Protein AF-0000000072067372 (afdb_homodimer)

Foldseek 3Di:
DCCDDWFAWDKDWDDDVPPFIKMFIAGTHGDDCPDPPPPPDWGQKMKTADDDPPDDDDWQWGIFMDGTDDDPPDTQWTKGDDVVQQFIFIAGPVRDTQKTKAWDQPCDPPDSPPDTGIDIDGHPPDDPVVSVVVNVVVVVVVD/DCCDDWFAWDKDWDDDVPPFIKMFIAGTHGDDCVDDPPPPDWGQKMKTADDDPDDDDDWQWGIFMDGTDDDPPDTQWTKGDDVVQQFIFIAGPVRDTQKTKAWDQPPDPPCSPPDTGIDIGGHPPDDPVVSVVVNVVSVVVVD

pLDDT: mean 77.04, std 19.56, range [26.02, 97.75]

Organism: Hevea brasiliensis (NCBI:txid3981)

Structure (mmCIF, N/CA/C/O backbone):
data_AF-0000000072067372-model_v1
#
loop_
_entity.id
_entity.type
_entity.pdbx_description
1 polymer 'Tubby C-terminal domain-containing protein'
#
loop_
_atom_site.group_PDB
_atom_site.id
_atom_site.type_symbol
_atom_site.label_atom_id
_atom_site.label_alt_id
_atom_site.label_comp_id
_atom_site.label_asym_id
_atom_site.label_entity_id
_atom_site.label_seq_id
_atom_site.pdbx_PDB_ins_code
_atom_site.Cartn_x
_atom_site.Cartn_y
_atom_site.Cartn_z
_atom_site.occupancy
_atom_site.B_iso_or_equiv
_atom_site.auth_seq_id
_atom_site.auth_comp_id
_atom_site.auth_asym_id
_atom_site.auth_atom_id
_atom_site.pdbx_PDB_model_num
ATOM 1 N N . MET A 1 1 ? -26.859 10.125 -11.195 1 26.02 1 MET A N 1
ATOM 2 C CA . MET A 1 1 ? -25.578 10.117 -11.891 1 26.02 1 MET A CA 1
ATOM 3 C C . MET A 1 1 ? -24.656 9.039 -11.312 1 26.02 1 MET A C 1
ATOM 5 O O . MET A 1 1 ? -24.234 9.125 -10.164 1 26.02 1 MET A O 1
ATOM 9 N N . ASP A 1 2 ? -24.891 7.855 -11.375 1 37.84 2 ASP A N 1
ATOM 10 C CA . ASP A 1 2 ? -24.422 6.586 -10.828 1 37.84 2 ASP A CA 1
ATOM 11 C C . ASP A 1 2 ? -22.922 6.422 -11.047 1 37.84 2 ASP A C 1
ATOM 13 O O . ASP A 1 2 ? -22.484 5.906 -12.078 1 37.84 2 ASP A O 1
ATOM 17 N N . GLY A 1 3 ? -22.094 7.508 -11.156 1 45.72 3 GLY A N 1
ATOM 18 C CA . GLY A 1 3 ? -20.703 7.539 -11.586 1 45.72 3 GLY A CA 1
ATOM 19 C C . GLY A 1 3 ? -19.891 6.375 -11.047 1 45.72 3 GLY A C 1
ATOM 20 O O . GLY A 1 3 ? -19.641 6.285 -9.844 1 45.72 3 GLY A O 1
ATOM 21 N N . SER A 1 4 ? -19.984 5.246 -11.656 1 65.62 4 SER A N 1
ATOM 22 C CA . SER A 1 4 ? -19.641 3.92 -11.156 1 65.62 4 SER A CA 1
ATOM 23 C C . SER A 1 4 ? -18.141 3.812 -10.867 1 65.62 4 SER A C 1
ATOM 25 O O . SER A 1 4 ? -17.312 4.188 -11.695 1 65.62 4 SER A O 1
ATOM 27 N N . GLY A 1 5 ? -17.734 3.889 -9.758 1 76.31 5 GLY A N 1
ATOM 28 C CA . GLY A 1 5 ? -16.375 3.654 -9.328 1 76.31 5 GLY A CA 1
ATOM 29 C C . GLY A 1 5 ? -15.703 2.496 -10.055 1 76.31 5 GLY A C 1
ATOM 30 O O . GLY A 1 5 ? -16.391 1.654 -10.641 1 76.31 5 GLY A O 1
ATOM 31 N N . LYS A 1 6 ? -14.445 2.719 -10.398 1 80.75 6 LYS A N 1
ATOM 32 C CA . LYS A 1 6 ? -13.664 1.663 -11.031 1 80.75 6 LYS A CA 1
ATOM 33 C C . LYS A 1 6 ? -12.82 0.911 -10.016 1 80.75 6 LYS A C 1
ATOM 35 O O . LYS A 1 6 ? -12.133 1.525 -9.195 1 80.75 6 LYS A O 1
ATOM 40 N N . SER A 1 7 ? -13.023 -0.425 -10.023 1 78.12 7 SER A N 1
ATOM 41 C CA . SER A 1 7 ? -12.094 -1.231 -9.234 1 78.12 7 SER A CA 1
ATOM 42 C C . SER A 1 7 ? -10.695 -1.212 -9.836 1 78.12 7 SER A C 1
ATOM 44 O O . SER A 1 7 ? -10.516 -1.557 -11.008 1 78.12 7 SER A O 1
ATOM 46 N N . ILE A 1 8 ? -9.789 -0.78 -9.102 1 78.31 8 ILE A N 1
ATOM 47 C CA . ILE A 1 8 ? -8.469 -0.643 -9.711 1 78.31 8 ILE A CA 1
ATOM 48 C C . ILE A 1 8 ? -7.531 -1.719 -9.164 1 78.31 8 ILE A C 1
ATOM 50 O O . ILE A 1 8 ? -6.484 -1.995 -9.75 1 78.31 8 ILE A O 1
ATOM 54 N N . LEU A 1 9 ? -7.973 -2.326 -8.094 1 80.5 9 LEU A N 1
ATOM 55 C CA . LEU A 1 9 ? -7.129 -3.34 -7.477 1 80.5 9 LEU A CA 1
ATOM 56 C C . LEU A 1 9 ? -7.969 -4.352 -6.703 1 80.5 9 LEU A C 1
ATOM 58 O O . LEU A 1 9 ? -8.852 -3.969 -5.934 1 80.5 9 LEU A O 1
ATOM 62 N N . THR A 1 10 ? -7.816 -5.496 -7.066 1 76.75 10 THR A N 1
ATOM 63 C CA . THR A 1 10 ? -8.359 -6.59 -6.27 1 76.75 10 THR A CA 1
ATOM 64 C C . THR A 1 10 ? -7.25 -7.52 -5.793 1 76.75 10 THR A C 1
ATOM 66 O O . THR A 1 10 ? -6.449 -8 -6.598 1 76.75 10 THR A O 1
ATOM 69 N N . MET A 1 11 ? -7.215 -7.645 -4.586 1 77.81 11 MET A N 1
ATOM 70 C CA . MET A 1 11 ? -6.141 -8.453 -4.023 1 77.81 11 MET A CA 1
ATOM 71 C C . MET A 1 11 ? -6.703 -9.602 -3.186 1 77.81 11 MET A C 1
ATOM 73 O O . MET A 1 11 ? -7.652 -9.406 -2.422 1 77.81 11 MET A O 1
ATOM 77 N N . HIS A 1 12 ? -6.129 -10.758 -3.381 1 78.88 12 HIS A N 1
ATOM 78 C CA . HIS A 1 12 ? -6.441 -11.945 -2.6 1 78.88 12 HIS A CA 1
ATOM 79 C C . HIS A 1 12 ? -5.211 -12.461 -1.858 1 78.88 12 HIS A C 1
ATOM 81 O O . HIS A 1 12 ? -4.16 -12.68 -2.467 1 78.88 12 HIS A O 1
ATOM 87 N N . ARG A 1 13 ? -5.434 -12.523 -0.623 1 80.31 13 ARG A N 1
ATOM 88 C CA . ARG A 1 13 ? -4.387 -13.172 0.159 1 80.31 13 ARG A CA 1
ATOM 89 C C . ARG A 1 13 ? -4.77 -14.609 0.505 1 80.31 13 ARG A C 1
ATOM 91 O O . ARG A 1 13 ? -5.867 -14.859 1.001 1 80.31 13 ARG A O 1
ATOM 98 N N . HIS A 1 14 ? -3.859 -15.43 0.138 1 76.12 14 HIS A N 1
ATOM 99 C CA . HIS A 1 14 ? -3.992 -16.844 0.479 1 76.12 14 HIS A CA 1
ATOM 100 C C . HIS A 1 14 ? -2.938 -17.266 1.498 1 76.12 14 HIS A C 1
ATOM 102 O O . HIS A 1 14 ? -1.741 -17.062 1.278 1 76.12 14 HIS A O 1
ATOM 108 N N . LYS A 1 15 ? -3.467 -17.516 2.652 1 69.38 15 LYS A N 1
ATOM 109 C CA . LYS A 1 15 ? -2.58 -18.094 3.654 1 69.38 15 LYS A CA 1
ATOM 110 C C . LYS A 1 15 ? -2.824 -19.594 3.795 1 69.38 15 LYS A C 1
ATOM 112 O O . LYS A 1 15 ? -3.924 -20.016 4.152 1 69.38 15 LYS A O 1
ATOM 117 N N . LYS A 1 16 ? -2.01 -20.344 3.145 1 58.72 16 LYS A N 1
ATOM 118 C CA . LYS A 1 16 ? -2.162 -21.781 3.328 1 58.72 16 LYS A CA 1
ATOM 119 C C . LYS A 1 16 ? -1.215 -22.312 4.402 1 58.72 16 LYS A C 1
ATOM 121 O O . LYS A 1 16 ? -0.048 -21.906 4.457 1 58.72 16 LYS A O 1
ATOM 126 N N . LEU A 1 17 ? -1.817 -22.859 5.375 1 58.16 17 LEU A N 1
ATOM 127 C CA . LEU A 1 17 ? -1.007 -23.516 6.398 1 58.16 17 LEU A CA 1
ATOM 128 C C . LEU A 1 17 ? 0.14 -24.297 5.766 1 58.16 17 LEU A C 1
ATOM 130 O O . LEU A 1 17 ? -0.08 -25.109 4.875 1 58.16 17 LEU A O 1
ATOM 134 N N . GLY A 1 18 ? 1.322 -23.953 6.031 1 57.88 18 GLY A N 1
ATOM 135 C CA . GLY A 1 18 ? 2.508 -24.719 5.672 1 57.88 18 GLY A CA 1
ATOM 136 C C . GLY A 1 18 ? 3.021 -24.391 4.281 1 57.88 18 GLY A C 1
ATOM 137 O O . GLY A 1 18 ? 4.137 -24.781 3.924 1 57.88 18 GLY A O 1
ATOM 138 N N . LEU A 1 19 ? 2.129 -24.031 3.307 1 62.75 19 LEU A N 1
ATOM 139 C CA . LEU A 1 19 ? 2.553 -23.875 1.92 1 62.75 19 LEU A CA 1
ATOM 140 C C . LEU A 1 19 ? 2.986 -22.438 1.644 1 62.75 19 LEU A C 1
ATOM 142 O O . LEU A 1 19 ?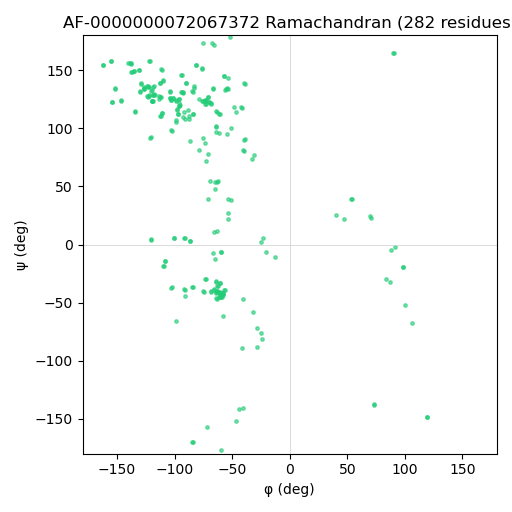 3.373 -22.109 0.521 1 62.75 19 LEU A O 1
ATOM 146 N N . GLY A 1 20 ? 3.033 -21.609 2.66 1 73.75 20 GLY A N 1
ATOM 147 C CA . GLY A 1 20 ? 3.512 -20.25 2.455 1 73.75 20 GLY A CA 1
ATOM 148 C C . GLY A 1 20 ? 2.408 -19.281 2.078 1 73.75 20 GLY A C 1
ATOM 149 O O . GLY A 1 20 ? 1.301 -19.688 1.731 1 73.75 20 GLY A O 1
ATOM 150 N N . GLU A 1 21 ? 2.635 -18.141 2.164 1 84.75 21 GLU A N 1
ATOM 151 C CA . GLU A 1 21 ? 1.673 -17.062 1.894 1 84.75 21 GLU A CA 1
ATOM 152 C C . GLU A 1 21 ? 1.78 -16.578 0.452 1 84.75 21 GLU A C 1
ATOM 154 O O . GLU A 1 21 ? 2.879 -16.484 -0.098 1 84.75 21 GLU A O 1
ATOM 159 N N . SER A 1 22 ? 0.622 -16.484 -0.215 1 88.69 22 SER A N 1
ATOM 160 C CA . SER A 1 22 ? 0.593 -15.922 -1.562 1 88.69 22 SER A CA 1
ATOM 161 C C . SER A 1 22 ? -0.497 -14.867 -1.695 1 88.69 22 SER A C 1
ATOM 163 O O . SER A 1 22 ? -1.486 -14.883 -0.959 1 88.69 22 SER A O 1
ATOM 165 N N . TRP A 1 23 ? -0.264 -13.938 -2.525 1 90.44 23 TRP A N 1
ATOM 166 C CA . TRP A 1 23 ? -1.188 -12.867 -2.865 1 90.44 23 TRP A CA 1
ATOM 167 C C . TRP A 1 23 ? -1.531 -12.891 -4.352 1 90.44 23 TRP A C 1
ATOM 169 O O . TRP A 1 23 ? -0.65 -13.07 -5.195 1 90.44 23 TRP A O 1
ATOM 179 N N . LEU A 1 24 ? -2.783 -12.789 -4.676 1 87.88 24 LEU A N 1
ATOM 180 C CA . LEU A 1 24 ? -3.248 -12.75 -6.055 1 87.88 24 LEU A CA 1
ATOM 181 C C . LEU A 1 24 ? -3.842 -11.383 -6.391 1 87.88 24 LEU A C 1
ATOM 183 O O . LEU A 1 24 ? -4.629 -10.836 -5.613 1 87.88 24 LEU A O 1
ATOM 187 N N . ILE A 1 25 ? -3.354 -10.805 -7.445 1 88.94 25 ILE A N 1
ATOM 188 C CA . ILE A 1 25 ? -3.854 -9.523 -7.934 1 88.94 25 ILE A CA 1
ATOM 189 C C . ILE A 1 25 ? -4.738 -9.742 -9.156 1 88.94 25 ILE A C 1
ATOM 191 O O . ILE A 1 25 ? -4.324 -10.391 -10.125 1 88.94 25 ILE A O 1
ATOM 195 N N . TYR A 1 26 ? -5.938 -9.219 -9.109 1 83.5 26 TYR A N 1
ATOM 196 C CA . TYR A 1 26 ? -6.867 -9.312 -10.227 1 83.5 26 TYR A CA 1
ATOM 197 C C . TYR A 1 26 ? -7.09 -7.945 -10.859 1 83.5 26 TYR A C 1
ATOM 199 O O . TYR A 1 26 ? -6.855 -6.914 -10.234 1 83.5 26 TYR A O 1
ATOM 207 N N . GLU A 1 27 ? -7.391 -7.98 -12.203 1 72.5 27 GLU A N 1
ATOM 208 C CA . GLU A 1 27 ? -7.742 -6.742 -12.891 1 72.5 27 GLU A CA 1
ATOM 209 C C . GLU A 1 27 ? -9.031 -6.141 -12.328 1 72.5 27 GLU A C 1
ATOM 211 O O . GLU A 1 27 ? -9.984 -6.867 -12.047 1 72.5 27 GLU A O 1
ATOM 216 N N . GLY A 1 28 ? -8.977 -4.91 -11.648 1 62.03 28 GLY A N 1
ATOM 217 C CA . GLY A 1 28 ? -10.195 -4.266 -11.18 1 62.03 28 GLY A CA 1
ATOM 218 C C . GLY A 1 28 ? -11.297 -4.242 -12.234 1 62.03 28 GLY A C 1
ATOM 219 O O . GLY A 1 28 ? -11.016 -4.195 -13.43 1 62.03 28 GLY A O 1
ATOM 220 N N . GLU A 1 29 ? -12.367 -4.867 -12.102 1 53.19 29 GLU A N 1
ATOM 221 C CA . GLU A 1 29 ? -13.484 -4.824 -13.039 1 53.19 29 GLU A CA 1
ATOM 222 C C . GLU A 1 29 ? -14.047 -3.414 -13.164 1 53.19 29 GLU A C 1
ATOM 224 O O . GLU A 1 29 ? -14.156 -2.691 -12.172 1 53.19 29 GLU A O 1
ATOM 229 N N . MET A 1 30 ? -13.68 -2.469 -14.203 1 46.22 30 MET A N 1
ATOM 230 C CA . MET A 1 30 ? -14.258 -1.145 -14.414 1 46.22 30 MET A CA 1
ATOM 231 C C . MET A 1 30 ? -15.664 -1.068 -13.836 1 46.22 30 MET A C 1
ATOM 233 O O . MET A 1 30 ? -16.109 0.002 -13.414 1 46.22 30 MET A O 1
ATOM 237 N N . GLY A 1 31 ? -16.812 -1.625 -14.672 1 38.41 31 GLY A N 1
ATOM 238 C CA . GLY A 1 31 ? -18.219 -1.281 -14.711 1 38.41 31 GLY A CA 1
ATOM 239 C C . GLY A 1 31 ? -18.953 -1.646 -13.438 1 38.41 31 GLY A C 1
ATOM 240 O O . GLY A 1 31 ? -18.391 -2.266 -12.539 1 38.41 31 GLY A O 1
ATOM 241 N N . GLU A 1 32 ? -20.359 -1.195 -13.344 1 38 32 GLU A N 1
ATOM 242 C CA . GLU A 1 32 ? -21.531 -1.282 -12.477 1 38 32 GLU A CA 1
ATOM 243 C C . GLU A 1 32 ? -21.484 -2.543 -11.617 1 38 32 GLU A C 1
ATOM 245 O O . GLU A 1 32 ? -21.859 -2.518 -10.445 1 38 32 GLU A O 1
ATOM 250 N N . CYS A 1 33 ? -21.812 -3.783 -12.273 1 33.47 33 CYS A N 1
ATOM 251 C CA . CYS A 1 33 ? -22.438 -4.977 -11.711 1 33.47 33 CYS A CA 1
ATOM 252 C C . CYS A 1 33 ? -21.484 -5.703 -10.773 1 33.47 33 CYS A C 1
ATOM 254 O O . CYS A 1 33 ? -20.578 -6.402 -11.227 1 33.47 33 CYS A O 1
ATOM 256 N N . CYS A 1 34 ? -20.734 -5.152 -10.016 1 35.62 34 CYS A N 1
ATOM 257 C CA . CYS A 1 34 ? -20.031 -5.695 -8.867 1 35.62 34 CYS A CA 1
ATOM 258 C C . CYS A 1 34 ? -20.703 -6.969 -8.367 1 35.62 34 CYS A C 1
ATOM 260 O O . CYS A 1 34 ? -21.156 -7.023 -7.219 1 35.62 34 CYS A O 1
ATOM 262 N N . SER A 1 35 ? -21.703 -7.152 -8.945 1 35.53 35 SER A N 1
ATOM 263 C CA . SER A 1 35 ? -22.297 -8.375 -8.414 1 35.53 35 SER A CA 1
ATOM 264 C C . SER A 1 35 ? -21.234 -9.438 -8.156 1 35.53 35 SER A C 1
ATOM 266 O O . SER A 1 35 ? -21.047 -9.883 -7.016 1 35.53 35 SER A O 1
ATOM 268 N N . ARG A 1 36 ? -21.578 -10.695 -8.469 1 36 36 ARG A N 1
ATOM 269 C CA . ARG A 1 36 ? -20.922 -11.961 -8.156 1 36 36 ARG A CA 1
ATOM 270 C C . ARG A 1 36 ? -19.531 -12.031 -8.812 1 36 36 ARG A C 1
ATOM 272 O O . ARG A 1 36 ? -19.422 -12.258 -10.016 1 36 36 ARG A O 1
ATOM 279 N N . THR A 1 37 ? -18.672 -11.164 -8.656 1 39.25 37 THR A N 1
ATOM 280 C CA . THR A 1 37 ? -17.391 -11.492 -9.258 1 39.25 37 THR A CA 1
ATOM 281 C C . THR A 1 37 ? -17.141 -12.992 -9.211 1 39.25 37 THR A C 1
ATOM 283 O O . THR A 1 37 ? -16.969 -13.57 -8.133 1 39.25 37 THR A O 1
ATOM 286 N N . LYS A 1 38 ? -17.766 -13.664 -9.961 1 40 38 LYS A N 1
ATOM 287 C CA . LYS A 1 38 ? -17.266 -15.016 -10.203 1 40 38 LYS A CA 1
ATOM 288 C C . LYS A 1 38 ? -15.75 -15.023 -10.305 1 40 38 LYS A C 1
ATOM 290 O O . LYS A 1 38 ? -15.172 -14.32 -11.141 1 40 38 LYS A O 1
ATOM 295 N N . LEU A 1 39 ? -15.016 -15.188 -9.273 1 47.28 39 LEU A N 1
ATOM 296 C CA . LEU A 1 39 ? -13.617 -15.602 -9.219 1 47.28 39 LEU A CA 1
ATOM 297 C C . LEU A 1 39 ? -13.227 -16.359 -10.477 1 47.28 39 LEU A C 1
ATOM 299 O O . LEU A 1 39 ? -12.422 -17.297 -10.422 1 47.28 39 LEU A O 1
ATOM 303 N N . SER A 1 40 ? -14.078 -16.438 -11.406 1 50.19 40 SER A N 1
ATOM 304 C CA . SER A 1 40 ? -13.703 -17.266 -12.562 1 50.19 40 SER A CA 1
ATOM 305 C C . SER A 1 40 ? -12.508 -16.672 -13.289 1 50.19 40 SER A C 1
ATOM 307 O O . SER A 1 40 ? -11.891 -17.344 -14.125 1 50.19 40 SER A O 1
ATOM 309 N N . LYS A 1 41 ? -12.133 -15.32 -12.922 1 65.31 41 LYS A N 1
ATOM 310 C CA . LYS A 1 41 ? -11.07 -14.789 -13.766 1 65.31 41 LYS A CA 1
ATOM 311 C C . LYS A 1 41 ? -9.695 -15.047 -13.156 1 65.31 41 LYS A C 1
ATOM 313 O O . LYS A 1 41 ? -9.555 -15.094 -11.93 1 65.31 41 LYS A O 1
ATOM 318 N N . LYS A 1 42 ? -8.766 -15.57 -13.977 1 77.75 42 LYS A N 1
ATOM 319 C CA . LYS A 1 42 ? -7.367 -15.812 -13.641 1 77.75 42 LYS A CA 1
ATOM 320 C C . LYS A 1 42 ? -6.688 -14.523 -13.172 1 77.75 42 LYS A C 1
ATOM 322 O O . LYS A 1 42 ? -6.98 -13.445 -13.68 1 77.75 42 LYS A O 1
ATOM 327 N N . PRO A 1 43 ? -5.973 -14.664 -12.062 1 86.56 43 PRO A N 1
ATOM 328 C CA . PRO A 1 43 ? -5.215 -13.492 -11.625 1 86.56 43 PRO A CA 1
ATOM 329 C C . PRO A 1 43 ? -4.242 -12.984 -12.688 1 86.56 43 PRO A C 1
ATOM 331 O O . PRO A 1 43 ? -3.74 -13.766 -13.492 1 86.56 43 PRO A O 1
ATOM 334 N N . ILE A 1 44 ? -4.062 -11.695 -12.742 1 89.44 44 ILE A N 1
ATOM 335 C CA . ILE A 1 44 ? -3.08 -11.109 -13.641 1 89.44 44 ILE A CA 1
ATOM 336 C C . ILE A 1 44 ? -1.675 -11.328 -13.086 1 89.44 44 ILE A C 1
ATOM 338 O O . ILE A 1 44 ? -0.733 -11.578 -13.844 1 89.44 44 ILE A O 1
ATOM 342 N N . TRP A 1 45 ? -1.554 -11.18 -11.75 1 91.25 45 TRP A N 1
ATOM 343 C CA . TRP A 1 45 ? -0.277 -11.414 -11.086 1 91.25 45 TRP A CA 1
ATOM 344 C C . TRP A 1 45 ? -0.469 -12.234 -9.812 1 91.25 45 TRP A C 1
ATOM 346 O O . TRP A 1 45 ? -1.505 -12.133 -9.156 1 91.25 45 TRP A O 1
ATOM 356 N N . SER A 1 46 ? 0.532 -12.992 -9.516 1 92.62 46 SER A N 1
ATOM 357 C CA . SER A 1 46 ? 0.621 -13.703 -8.234 1 92.62 46 SER A CA 1
ATOM 358 C C . SER A 1 46 ? 1.966 -13.453 -7.562 1 92.62 46 SER A C 1
ATOM 360 O O . SER A 1 46 ? 3.004 -13.43 -8.227 1 92.62 46 SER A O 1
ATOM 362 N N . VAL A 1 47 ? 1.891 -13.258 -6.285 1 93.56 47 VAL A N 1
ATOM 363 C CA . VAL A 1 47 ? 3.096 -13.008 -5.5 1 93.56 47 VAL A CA 1
ATOM 364 C C . VAL A 1 47 ? 3.229 -14.062 -4.402 1 93.56 47 VAL A C 1
ATOM 366 O O . VAL A 1 47 ? 2.287 -14.297 -3.645 1 93.56 47 VAL A O 1
ATOM 369 N N . LYS A 1 48 ? 4.359 -14.656 -4.344 1 92 48 LYS A N 1
ATOM 370 C CA . LYS A 1 48 ? 4.617 -15.68 -3.336 1 92 48 LYS A CA 1
ATOM 371 C C . LYS A 1 48 ? 5.766 -15.273 -2.418 1 92 48 LYS A C 1
ATOM 373 O O . LYS A 1 48 ? 6.848 -14.922 -2.891 1 92 48 LYS A O 1
ATOM 378 N N . LYS A 1 49 ? 5.473 -15.367 -1.127 1 91.38 49 LYS A N 1
ATOM 379 C CA . LYS A 1 49 ? 6.512 -15.086 -0.139 1 91.38 49 LYS A CA 1
ATOM 380 C C . LYS A 1 49 ? 7.617 -16.141 -0.192 1 91.38 49 LYS A C 1
ATOM 382 O O . LYS A 1 49 ? 7.34 -17.328 -0.281 1 91.38 49 LYS A O 1
ATOM 387 N N . HIS A 1 50 ? 8.766 -15.547 -0.167 1 89.31 50 HIS A N 1
ATOM 388 C CA . HIS A 1 50 ? 9.891 -16.469 -0.076 1 89.31 50 HIS A CA 1
ATOM 389 C C . HIS A 1 50 ? 10.156 -16.875 1.37 1 89.31 50 HIS A C 1
ATOM 391 O O . HIS A 1 50 ? 10.391 -16.016 2.225 1 89.31 50 HIS A O 1
ATOM 397 N N . ILE A 1 51 ? 9.953 -18.125 1.787 1 77.88 51 ILE A N 1
ATOM 398 C CA . ILE A 1 51 ? 10.18 -18.625 3.139 1 77.88 51 ILE A CA 1
ATOM 399 C C . ILE A 1 51 ? 11.633 -19.078 3.279 1 77.88 51 ILE A C 1
ATOM 401 O O . ILE A 1 51 ? 12.117 -19.891 2.48 1 77.88 51 ILE A O 1
ATOM 405 N N . GLN A 1 52 ? 12.461 -18.328 4.027 1 63.38 52 GLN A N 1
ATOM 406 C CA . GLN A 1 52 ? 13.859 -18.688 4.258 1 63.38 52 GLN A CA 1
ATOM 407 C C . GLN A 1 52 ? 13.969 -19.891 5.18 1 63.38 52 GLN A C 1
ATOM 409 O O . GLN A 1 52 ? 13.531 -19.844 6.332 1 63.38 52 GLN A O 1
ATOM 414 N N . ILE A 1 53 ? 13.828 -21.172 5.051 1 56 53 ILE A N 1
ATOM 415 C CA . ILE A 1 53 ? 14.164 -22.266 5.949 1 56 53 ILE A CA 1
ATOM 416 C C . ILE A 1 53 ? 15.609 -22.141 6.406 1 56 53 ILE A C 1
ATOM 418 O O . ILE A 1 53 ? 16.406 -21.438 5.773 1 56 53 ILE A O 1
ATOM 422 N N . LEU A 1 54 ? 16.297 -23.156 7.418 1 49.69 54 LEU A N 1
ATOM 423 C CA . LEU A 1 54 ? 17.594 -23.297 8.086 1 49.69 54 LEU A CA 1
ATOM 424 C C . LEU A 1 54 ? 18.734 -22.938 7.141 1 49.69 54 LEU A C 1
ATOM 426 O O . LEU A 1 54 ? 19.906 -23.062 7.5 1 49.69 54 LEU A O 1
ATOM 430 N N . LYS A 1 55 ? 18.656 -23.469 5.941 1 47.69 55 LYS A N 1
ATOM 431 C CA . LYS A 1 55 ? 19.953 -23.641 5.293 1 47.69 55 LYS A CA 1
ATOM 432 C C . LYS A 1 55 ? 20.75 -22.328 5.262 1 47.69 55 LYS A C 1
ATOM 434 O O . LYS A 1 55 ? 20.156 -21.25 5.133 1 47.69 55 LYS A O 1
ATOM 439 N N . ALA A 1 56 ? 22 -22.328 5.406 1 45.47 56 ALA A N 1
ATOM 440 C CA . ALA A 1 56 ? 23.188 -21.5 5.484 1 45.47 56 ALA A CA 1
ATOM 441 C C . ALA A 1 56 ? 23.047 -20.25 4.613 1 45.47 56 ALA A C 1
ATOM 443 O O . ALA A 1 56 ? 23.656 -19.219 4.887 1 45.47 56 ALA A O 1
ATOM 444 N N . ASN A 1 57 ? 22.828 -20.516 3.361 1 43.59 57 ASN A N 1
ATOM 445 C CA . ASN A 1 57 ? 23.359 -19.594 2.369 1 43.59 57 ASN A CA 1
ATOM 446 C C . ASN A 1 57 ? 22.594 -18.281 2.355 1 43.59 57 ASN A C 1
ATOM 448 O O . ASN A 1 57 ? 21.469 -18.203 2.875 1 43.59 57 ASN A O 1
ATOM 452 N N . GLN A 1 58 ? 22.562 -17.422 1.217 1 47.19 58 GLN A N 1
ATOM 453 C CA . GLN A 1 58 ? 22.828 -16.109 0.633 1 47.19 58 GLN A CA 1
ATOM 454 C C . GLN A 1 58 ? 21.562 -15.258 0.575 1 47.19 58 GLN A C 1
ATOM 456 O O . GLN A 1 58 ? 21.641 -14.023 0.569 1 47.19 58 GLN A O 1
ATOM 461 N N . ASN A 1 59 ? 20.219 -15.57 -0.347 1 60.72 59 ASN A N 1
ATOM 462 C CA . ASN A 1 59 ? 19.656 -14.516 -1.183 1 60.72 59 ASN A CA 1
ATOM 463 C C . ASN A 1 59 ? 18.578 -13.727 -0.441 1 60.72 59 ASN A C 1
ATOM 465 O O . ASN A 1 59 ? 17.859 -14.281 0.384 1 60.72 59 ASN A O 1
ATOM 469 N N . ASN A 1 60 ? 18.812 -12.5 -0.179 1 85.94 60 ASN A N 1
ATOM 470 C CA . ASN A 1 60 ? 17.922 -11.461 0.33 1 85.94 60 ASN A CA 1
ATOM 471 C C . ASN A 1 60 ? 16.641 -11.375 -0.481 1 85.94 60 ASN A C 1
ATOM 473 O O . ASN A 1 60 ? 16.172 -10.273 -0.796 1 85.94 60 ASN A O 1
ATOM 477 N N . ILE A 1 61 ? 16.188 -12.688 -0.878 1 93 61 ILE A N 1
ATOM 478 C CA . ILE A 1 61 ? 14.953 -12.719 -1.652 1 93 61 ILE A CA 1
ATOM 479 C C . ILE A 1 61 ? 13.75 -12.68 -0.709 1 93 61 ILE A C 1
ATOM 481 O O . ILE A 1 61 ? 13.664 -13.484 0.226 1 93 61 ILE A O 1
ATOM 485 N N . LEU A 1 62 ? 12.859 -11.828 -1.002 1 94.44 62 LEU A N 1
ATOM 486 C CA . LEU A 1 62 ? 11.68 -11.664 -0.17 1 94.44 62 LEU A CA 1
ATOM 487 C C . LEU A 1 62 ? 10.469 -12.344 -0.804 1 94.44 62 LEU A C 1
ATOM 489 O O . LEU A 1 62 ? 9.641 -12.93 -0.101 1 94.44 62 LEU A O 1
ATOM 493 N N . ALA A 1 63 ? 10.383 -12.281 -2.104 1 94.56 63 ALA A N 1
ATOM 494 C CA . ALA A 1 63 ? 9.188 -12.773 -2.777 1 94.56 63 ALA A CA 1
ATOM 495 C C . ALA A 1 63 ? 9.453 -13.016 -4.262 1 94.56 63 ALA A C 1
ATOM 497 O O . ALA A 1 63 ? 10.375 -12.43 -4.84 1 94.56 63 ALA A O 1
ATOM 498 N N . TYR A 1 64 ? 8.703 -13.875 -4.801 1 94.94 64 TYR A N 1
ATOM 499 C CA . TYR A 1 64 ? 8.648 -14.117 -6.238 1 94.94 64 TYR A CA 1
ATOM 500 C C . TYR A 1 64 ? 7.324 -13.641 -6.82 1 94.94 64 TYR A C 1
ATOM 502 O O . TYR A 1 64 ? 6.27 -13.812 -6.207 1 94.94 64 TYR A O 1
ATOM 510 N N . VAL A 1 65 ? 7.383 -13.062 -8.016 1 95.94 65 VAL A N 1
ATOM 511 C CA . VAL A 1 65 ? 6.199 -12.539 -8.68 1 95.94 65 VAL A CA 1
ATOM 512 C C . VAL A 1 65 ? 5.973 -13.289 -9.992 1 95.94 65 VAL A C 1
ATOM 514 O O . VAL A 1 65 ? 6.875 -13.383 -10.828 1 95.94 65 VAL A O 1
ATOM 517 N N . PHE A 1 66 ? 4.793 -13.766 -10.188 1 94.5 66 PHE A N 1
ATOM 518 C CA . PHE A 1 66 ? 4.43 -14.57 -11.352 1 94.5 66 PHE A CA 1
ATOM 519 C C . PHE A 1 66 ? 3.344 -13.875 -12.164 1 94.5 66 PHE A C 1
ATOM 521 O O . PHE A 1 66 ? 2.445 -13.242 -11.609 1 94.5 66 PHE A O 1
ATOM 528 N N . ARG A 1 67 ? 3.523 -13.883 -13.453 1 91.81 67 ARG A N 1
ATOM 529 C CA . ARG A 1 67 ? 2.404 -13.484 -14.297 1 91.81 67 ARG A CA 1
ATOM 530 C C . ARG A 1 67 ? 1.302 -14.539 -14.281 1 91.81 67 ARG A C 1
ATOM 532 O O . ARG A 1 67 ? 1.557 -15.719 -14.547 1 91.81 67 ARG A O 1
ATOM 539 N N . GLY A 1 68 ? 0.111 -14.125 -13.984 1 88.94 68 GLY A N 1
ATOM 540 C CA . GLY A 1 68 ? -0.968 -15.094 -13.859 1 88.94 68 GLY A CA 1
ATOM 541 C C . GLY A 1 68 ? -0.877 -15.922 -12.586 1 88.94 68 GLY A C 1
ATOM 542 O O . GLY A 1 68 ? -0.698 -15.375 -11.5 1 88.94 68 GLY A O 1
ATOM 543 N N . THR A 1 69 ? -1.114 -17.172 -12.734 1 83.12 69 THR A N 1
ATOM 544 C CA . THR A 1 69 ? -1.085 -18.062 -11.586 1 83.12 69 THR A CA 1
ATOM 545 C C . THR A 1 69 ? 0.349 -18.469 -11.25 1 83.12 69 THR A C 1
ATOM 547 O O . THR A 1 69 ? 1.243 -18.344 -12.094 1 83.12 69 THR A O 1
ATOM 550 N N . ILE A 1 70 ? 0.513 -18.797 -10.016 1 82 70 ILE A N 1
ATOM 551 C CA . ILE A 1 70 ? 1.833 -19.219 -9.555 1 82 70 ILE A CA 1
ATOM 552 C C . ILE A 1 70 ? 2.281 -20.453 -10.312 1 82 70 ILE A C 1
ATOM 554 O O . ILE A 1 70 ? 1.562 -21.453 -10.359 1 82 70 ILE A O 1
ATOM 558 N N . ASP A 1 71 ? 3.307 -20.203 -11.109 1 73.19 71 ASP A N 1
ATOM 559 C CA . ASP A 1 71 ? 3.961 -21.297 -11.828 1 73.19 71 ASP A CA 1
ATOM 560 C C . ASP A 1 71 ? 5.371 -21.547 -11.281 1 73.19 71 ASP A C 1
ATOM 562 O O . ASP A 1 71 ? 6.223 -20.656 -11.336 1 73.19 71 ASP A O 1
ATOM 566 N N . ARG A 1 72 ? 5.605 -22.672 -10.664 1 67.12 72 ARG A N 1
ATOM 567 C CA . ARG A 1 72 ? 6.891 -22.969 -10.039 1 67.12 72 ARG A CA 1
ATOM 568 C C . ARG A 1 72 ? 8.023 -22.938 -11.062 1 67.12 72 ARG A C 1
ATOM 570 O O . ARG A 1 72 ? 9.195 -22.859 -10.695 1 67.12 72 ARG A O 1
ATOM 577 N N . LYS A 1 73 ? 7.703 -22.797 -12.336 1 73 73 LYS A N 1
ATOM 578 C CA . LYS A 1 73 ? 8.789 -22.953 -13.297 1 73 73 LYS A CA 1
ATOM 579 C C . LYS A 1 73 ? 9.445 -21.609 -13.602 1 73 73 LYS A C 1
ATOM 581 O O . LYS A 1 73 ? 10.672 -21.516 -13.711 1 73 73 LYS A O 1
ATOM 586 N N . ARG A 1 74 ? 8.602 -20.547 -13.688 1 86.06 74 ARG A N 1
ATOM 587 C CA . ARG A 1 74 ? 9.258 -19.297 -14.078 1 86.06 74 ARG A CA 1
ATOM 588 C C . ARG A 1 74 ? 8.602 -18.094 -13.422 1 86.06 74 ARG A C 1
ATOM 590 O O . ARG A 1 74 ? 7.383 -17.922 -13.508 1 86.06 74 ARG A O 1
ATOM 597 N N . HIS A 1 75 ? 9.391 -17.344 -12.727 1 92.56 75 HIS A N 1
ATOM 598 C CA . HIS A 1 75 ? 8.914 -16.062 -12.18 1 92.56 75 HIS A CA 1
ATOM 599 C C . HIS A 1 75 ? 9.234 -14.906 -13.117 1 92.56 75 HIS A C 1
ATOM 601 O O . HIS A 1 75 ? 10.203 -14.969 -13.875 1 92.56 75 HIS A O 1
ATOM 607 N N . SER A 1 76 ? 8.344 -13.93 -13.141 1 95.31 76 SER A N 1
ATOM 608 C CA . SER A 1 76 ? 8.531 -12.734 -13.961 1 95.31 76 SER A CA 1
ATOM 609 C C . SER A 1 76 ? 9.391 -11.703 -13.25 1 95.31 76 SER A C 1
ATOM 611 O O . SER A 1 76 ? 10.141 -10.961 -13.891 1 95.31 76 SER A O 1
ATOM 613 N N . TYR A 1 77 ? 9.25 -11.562 -11.906 1 96.75 77 TYR A N 1
ATOM 614 C CA . TYR A 1 77 ? 10.062 -10.664 -11.086 1 96.75 77 TYR A CA 1
ATOM 615 C C . TYR A 1 77 ? 10.469 -11.336 -9.781 1 96.75 77 TYR A C 1
ATOM 617 O O . TYR A 1 77 ? 9.828 -12.297 -9.344 1 96.75 77 TYR A O 1
ATOM 625 N N . VAL A 1 78 ? 11.508 -10.867 -9.25 1 96.12 78 VAL A N 1
ATOM 626 C CA . VAL A 1 78 ? 11.945 -11.25 -7.91 1 96.12 78 VAL A CA 1
ATOM 627 C C . VAL A 1 78 ? 12.164 -10 -7.062 1 96.12 78 VAL A C 1
ATOM 629 O O . VAL A 1 78 ? 12.703 -9 -7.543 1 96.12 78 VAL A O 1
ATOM 632 N N . ILE A 1 79 ? 11.68 -10.047 -5.859 1 96.94 79 ILE A N 1
ATOM 633 C CA . ILE A 1 79 ? 11.898 -8.93 -4.941 1 96.94 79 ILE A CA 1
ATOM 634 C C . ILE A 1 79 ? 12.984 -9.297 -3.934 1 96.94 79 ILE A C 1
ATOM 636 O O . ILE A 1 79 ? 12.875 -10.312 -3.236 1 96.94 79 ILE A O 1
ATOM 640 N N . GLU A 1 80 ? 13.984 -8.484 -3.883 1 96.56 80 GLU A N 1
ATOM 641 C CA . GLU A 1 80 ? 15.125 -8.742 -3.004 1 96.56 80 GLU A CA 1
ATOM 642 C C . GLU A 1 80 ? 15.336 -7.594 -2.023 1 96.56 80 GLU A C 1
ATOM 644 O O . GLU A 1 80 ? 14.906 -6.465 -2.279 1 96.56 80 GLU A O 1
ATOM 649 N N . GLY A 1 81 ? 16.031 -7.926 -0.891 1 95.31 81 GLY A N 1
ATOM 650 C CA . GLY A 1 81 ? 16.391 -6.895 0.069 1 95.31 81 GLY A CA 1
ATOM 651 C C . GLY A 1 81 ? 15.789 -7.113 1.44 1 95.31 81 GLY A C 1
ATOM 652 O O . GLY A 1 81 ? 15.68 -8.25 1.905 1 95.31 81 GLY A O 1
ATOM 653 N N . SER A 1 82 ? 15.539 -5.977 2.068 1 92.81 82 SER A N 1
ATOM 654 C CA . SER A 1 82 ? 14.953 -5.965 3.406 1 92.81 82 SER A CA 1
ATOM 655 C C . SER A 1 82 ? 13.82 -4.945 3.506 1 92.81 82 SER A C 1
ATOM 657 O O . SER A 1 82 ? 14.055 -3.74 3.4 1 92.81 82 SER A O 1
ATOM 659 N N . TYR A 1 83 ? 12.586 -5.473 3.723 1 90.44 83 TYR A N 1
ATOM 660 C CA . TYR A 1 83 ? 11.461 -4.547 3.838 1 90.44 83 TYR A CA 1
ATOM 661 C C . TYR A 1 83 ? 11.492 -3.816 5.172 1 90.44 83 TYR A C 1
ATOM 663 O O . TYR A 1 83 ? 11.086 -2.654 5.262 1 90.44 83 TYR A O 1
ATOM 671 N N . ALA A 1 84 ? 12.023 -4.426 6.219 1 85 84 ALA A N 1
ATOM 672 C CA . ALA A 1 84 ? 12.133 -3.789 7.531 1 85 84 ALA A CA 1
ATOM 673 C C . ALA A 1 84 ? 12.992 -2.527 7.457 1 85 84 ALA A C 1
ATOM 675 O O . ALA A 1 84 ? 12.727 -1.551 8.164 1 85 84 ALA A O 1
ATOM 676 N N . HIS A 1 85 ? 13.93 -2.598 6.602 1 85.88 85 HIS A N 1
ATOM 677 C CA . HIS A 1 85 ? 14.805 -1.445 6.445 1 85.88 85 HIS A CA 1
ATOM 678 C C . HIS A 1 85 ? 14.414 -0.617 5.223 1 85.88 85 HIS A C 1
ATOM 680 O O . HIS A 1 85 ? 15.148 0.296 4.828 1 85.88 85 HIS A O 1
ATOM 686 N N . ARG A 1 86 ? 13.281 -1.025 4.586 1 87.62 86 ARG A N 1
ATOM 687 C CA . ARG A 1 86 ? 12.781 -0.339 3.4 1 87.62 86 ARG A CA 1
ATOM 688 C C . ARG A 1 86 ? 13.867 -0.234 2.332 1 87.62 86 ARG A C 1
ATOM 690 O O . ARG A 1 86 ? 14.062 0.83 1.742 1 87.62 86 ARG A O 1
ATOM 697 N N . SER A 1 87 ? 14.555 -1.216 2.234 1 92.69 87 SER A N 1
ATOM 698 C CA . SER A 1 87 ? 15.57 -1.383 1.204 1 92.69 87 SER A CA 1
ATOM 699 C C . SER A 1 87 ? 15.305 -2.617 0.351 1 92.69 87 SER A C 1
ATOM 701 O O . SER A 1 87 ? 15.727 -3.723 0.696 1 92.69 87 SER A O 1
ATOM 703 N N . CYS A 1 88 ? 14.531 -2.346 -0.789 1 96.06 88 CYS A N 1
ATOM 704 C CA . CYS A 1 88 ? 14.109 -3.453 -1.636 1 96.06 88 CYS A CA 1
ATOM 705 C C . CYS A 1 88 ? 14.273 -3.109 -3.111 1 96.06 88 CYS A C 1
ATOM 707 O O . CYS A 1 88 ? 14.109 -1.954 -3.506 1 96.06 88 CYS A O 1
ATOM 709 N N . LYS A 1 89 ? 14.539 -4.109 -3.848 1 96.75 89 LYS A N 1
ATOM 710 C CA . LYS A 1 89 ? 14.617 -4.004 -5.301 1 96.75 89 LYS A CA 1
ATOM 711 C C . LYS A 1 89 ? 13.719 -5.039 -5.973 1 96.75 89 LYS A C 1
ATOM 713 O O . LYS A 1 89 ? 13.656 -6.191 -5.535 1 96.75 89 LYS A O 1
ATOM 718 N N . VAL A 1 90 ? 12.969 -4.602 -6.945 1 97.75 90 VAL A N 1
ATOM 719 C CA . VAL A 1 90 ? 12.234 -5.5 -7.824 1 97.75 90 VAL A CA 1
ATOM 720 C C . VAL A 1 90 ? 13.031 -5.75 -9.102 1 97.75 90 VAL A C 1
ATOM 722 O O . VAL A 1 90 ? 13.328 -4.816 -9.852 1 97.75 90 VAL A O 1
ATOM 725 N N . LEU A 1 91 ? 13.359 -6.969 -9.328 1 97.69 91 LEU A N 1
ATOM 726 C CA . LEU A 1 91 ? 14.188 -7.328 -10.477 1 97.69 91 LEU A CA 1
ATOM 727 C C . LEU A 1 91 ? 13.398 -8.148 -11.492 1 97.69 91 LEU A C 1
ATOM 729 O O . LEU A 1 91 ? 12.602 -9.016 -11.109 1 97.69 91 LEU A O 1
ATOM 733 N N . ASP A 1 92 ? 13.641 -7.828 -12.766 1 97 92 ASP A N 1
ATOM 734 C CA . ASP A 1 92 ? 13 -8.633 -13.805 1 97 92 ASP A CA 1
ATOM 735 C C . ASP A 1 92 ? 13.82 -9.891 -14.102 1 97 92 ASP A C 1
ATOM 737 O O . ASP A 1 92 ? 14.758 -10.219 -13.375 1 97 92 ASP A O 1
ATOM 741 N N . GLU A 1 93 ? 13.469 -10.602 -15.156 1 93.94 93 GLU A N 1
ATOM 742 C CA . GLU A 1 93 ? 14.086 -11.883 -15.484 1 93.94 93 GLU A CA 1
ATOM 743 C C . GLU A 1 93 ? 15.57 -11.719 -15.805 1 93.94 93 GLU A C 1
ATOM 745 O O . GLU A 1 93 ? 16.375 -12.625 -15.57 1 93.94 93 GLU A O 1
ATOM 750 N N . SER A 1 94 ? 15.867 -10.609 -16.344 1 95.25 94 SER A N 1
ATOM 751 C CA . SER A 1 94 ? 17.25 -10.32 -16.688 1 95.25 94 SER A CA 1
ATOM 752 C C . SER A 1 94 ? 18 -9.711 -15.5 1 95.25 94 SER A C 1
ATOM 754 O O . SER A 1 94 ? 19.109 -9.203 -15.656 1 95.25 94 SER A O 1
ATOM 756 N N . ARG A 1 95 ? 17.406 -9.578 -14.359 1 94.06 95 ARG A N 1
ATOM 757 C CA . ARG A 1 95 ? 17.953 -9.047 -13.117 1 94.06 95 ARG A CA 1
ATOM 758 C C . ARG A 1 95 ? 18.203 -7.547 -13.219 1 94.06 95 ARG A C 1
ATOM 760 O O . ARG A 1 95 ? 19.141 -7.027 -12.617 1 94.06 95 ARG A O 1
ATOM 767 N N . ARG A 1 96 ? 17.469 -6.98 -14.109 1 96.44 96 ARG A N 1
ATOM 768 C CA . ARG A 1 96 ? 17.469 -5.52 -14.125 1 96.44 96 ARG A CA 1
ATOM 769 C C . ARG A 1 96 ? 16.484 -4.969 -13.094 1 96.44 96 ARG A C 1
ATOM 771 O O . ARG A 1 96 ? 15.367 -5.473 -12.961 1 96.44 96 ARG A O 1
ATOM 778 N N . VAL A 1 97 ? 16.844 -3.98 -12.352 1 97.19 97 VAL A N 1
ATOM 779 C CA . VAL A 1 97 ? 15.977 -3.336 -11.375 1 97.19 97 VAL A CA 1
ATOM 780 C C . VAL A 1 97 ? 14.891 -2.541 -12.094 1 97.19 97 VAL A C 1
ATOM 782 O O . VAL A 1 97 ? 15.188 -1.67 -12.914 1 97.19 97 VAL A O 1
ATOM 785 N N . VAL A 1 98 ? 13.648 -2.822 -11.828 1 97.69 98 VAL A N 1
ATOM 786 C CA . VAL A 1 98 ? 12.555 -2.127 -12.492 1 97.69 98 VAL A CA 1
ATOM 787 C C . VAL A 1 98 ? 11.836 -1.22 -11.492 1 97.69 98 VAL A C 1
ATOM 789 O O . VAL A 1 98 ? 11.102 -0.311 -11.891 1 97.69 98 VAL A O 1
ATOM 792 N N . ALA A 1 99 ? 12.016 -1.454 -10.242 1 96.44 99 ALA A N 1
ATOM 793 C CA . ALA A 1 99 ? 11.523 -0.599 -9.164 1 96.44 99 ALA A CA 1
ATOM 794 C C . ALA A 1 99 ? 12.359 -0.768 -7.902 1 96.44 99 ALA A C 1
ATOM 796 O O . ALA A 1 99 ? 13.031 -1.787 -7.723 1 96.44 99 ALA A O 1
ATOM 797 N N . GLU A 1 100 ? 12.305 0.208 -7.074 1 95.75 100 GLU A N 1
ATOM 798 C CA . GLU A 1 100 ? 13.117 0.166 -5.859 1 95.75 100 GLU A CA 1
ATOM 799 C C . GLU A 1 100 ? 12.461 0.957 -4.73 1 95.75 100 GLU A C 1
ATOM 801 O O . GLU A 1 100 ? 11.914 2.039 -4.961 1 95.75 100 GLU A O 1
ATOM 806 N N . ILE A 1 101 ? 12.422 0.398 -3.584 1 92.94 101 ILE A N 1
ATOM 807 C CA . ILE A 1 101 ? 12.086 1.102 -2.352 1 92.94 101 ILE A CA 1
ATOM 808 C C . ILE A 1 101 ? 13.367 1.478 -1.606 1 92.94 101 ILE A C 1
ATOM 810 O O . ILE A 1 101 ? 14.188 0.611 -1.293 1 92.94 101 ILE A O 1
ATOM 814 N N . LYS A 1 102 ? 13.516 2.695 -1.345 1 88.62 102 LYS A N 1
ATOM 815 C CA . LYS A 1 102 ? 14.719 3.166 -0.656 1 88.62 102 LYS A CA 1
ATOM 816 C C . LYS A 1 102 ? 14.352 4.055 0.53 1 88.62 102 LYS A C 1
ATOM 818 O O . LYS A 1 102 ? 13.523 4.957 0.407 1 88.62 102 LYS A O 1
ATOM 823 N N . ARG A 1 103 ? 14.969 3.711 1.612 1 83.25 103 ARG A N 1
ATOM 824 C CA . ARG A 1 103 ? 14.828 4.574 2.779 1 83.25 103 ARG A CA 1
ATOM 825 C C . ARG A 1 103 ? 15.617 5.871 2.596 1 83.25 103 ARG A C 1
ATOM 827 O O . ARG A 1 103 ? 16.734 5.855 2.074 1 83.25 103 ARG A O 1
ATOM 834 N N . LYS A 1 104 ? 14.938 6.965 2.732 1 69.38 104 LYS A N 1
ATOM 835 C CA . LYS A 1 104 ? 15.625 8.25 2.736 1 69.38 104 LYS A CA 1
ATOM 836 C C . LYS A 1 104 ? 15.844 8.758 4.16 1 69.38 104 LYS A C 1
ATOM 838 O O . LYS A 1 104 ? 14.938 8.664 4.996 1 69.38 104 LYS A O 1
ATOM 843 N N . GLU A 1 105 ? 17.062 8.695 4.605 1 58.06 105 GLU A N 1
ATOM 844 C CA . GLU A 1 105 ? 17.344 9.242 5.93 1 58.06 105 GLU A CA 1
ATOM 845 C C . GLU A 1 105 ? 16.875 10.688 6.039 1 58.06 105 GLU A C 1
ATOM 847 O O . GLU A 1 105 ? 17.125 11.5 5.145 1 58.06 105 GLU A O 1
ATOM 852 N N . ALA A 1 106 ? 15.641 10.953 6.562 1 53.19 106 ALA A N 1
ATOM 853 C CA . ALA A 1 106 ? 15.25 12.336 6.812 1 53.19 106 ALA A CA 1
ATOM 854 C C . ALA A 1 106 ? 15.977 12.898 8.031 1 53.19 106 ALA A C 1
ATOM 856 O O . ALA A 1 106 ? 15.945 12.305 9.109 1 53.19 106 ALA A O 1
ATOM 857 N N . ILE A 1 107 ? 17.141 13.445 7.863 1 46.84 107 ILE A N 1
ATOM 858 C CA . ILE A 1 107 ? 17.875 14.125 8.93 1 46.84 107 ILE A CA 1
ATOM 859 C C . ILE A 1 107 ? 17.062 15.328 9.414 1 46.84 107 ILE A C 1
ATOM 861 O O . ILE A 1 107 ? 16.906 16.312 8.695 1 46.84 107 ILE A O 1
ATOM 865 N N . THR A 1 108 ? 15.984 15.156 9.766 1 46.84 108 THR A N 1
ATOM 866 C CA . THR A 1 108 ? 15.477 16.422 10.305 1 46.84 108 THR A CA 1
ATOM 867 C C . THR A 1 108 ? 16 16.641 11.719 1 46.84 108 THR A C 1
ATOM 869 O O . THR A 1 108 ? 15.68 15.891 12.641 1 46.84 108 THR A O 1
ATOM 872 N N . GLY A 1 109 ? 16.641 17.812 11.922 1 50.12 109 GLY A N 1
ATOM 873 C CA . GLY A 1 109 ? 17.156 18.391 13.148 1 50.12 109 GLY A CA 1
ATOM 874 C C . GLY A 1 109 ? 17.969 17.422 13.984 1 50.12 109 GLY A C 1
ATOM 875 O O . GLY A 1 109 ? 18.031 17.547 15.211 1 50.12 109 GLY A O 1
ATOM 876 N N . GLY A 1 110 ? 18.5 16.438 13.594 1 47.88 110 GLY A N 1
ATOM 877 C CA . GLY A 1 110 ? 19.359 15.531 14.344 1 47.88 110 GLY A CA 1
ATOM 878 C C . GLY A 1 110 ? 18.641 14.289 14.82 1 47.88 110 GLY A C 1
ATOM 879 O O . GLY A 1 110 ? 19.266 13.336 15.281 1 47.88 110 GLY A O 1
ATOM 880 N N . VAL A 1 111 ? 17.406 14.375 15.562 1 46.41 111 VAL A N 1
ATOM 881 C CA . VAL A 1 111 ? 16.781 13.227 16.203 1 46.41 111 VAL A CA 1
ATOM 882 C C . VAL A 1 111 ? 15.875 12.508 15.203 1 46.41 111 VAL A C 1
ATOM 884 O O . VAL A 1 111 ? 14.984 13.125 14.609 1 46.41 111 VAL A O 1
ATOM 887 N N . SER A 1 112 ? 16.266 11.648 14.5 1 51.22 112 SER A N 1
ATOM 888 C CA . SER A 1 112 ? 15.602 10.773 13.531 1 51.22 112 SER A CA 1
ATOM 889 C C . SER A 1 112 ? 14.617 9.836 14.211 1 51.22 112 SER A C 1
ATOM 891 O O . SER A 1 112 ? 14.195 8.836 13.625 1 51.22 112 SER A O 1
ATOM 893 N N . PHE A 1 113 ? 14.258 9.953 15.445 1 49.75 113 PHE A N 1
ATOM 894 C CA . PHE A 1 113 ? 13.523 8.867 16.078 1 49.75 113 PHE A CA 1
ATOM 895 C C . PHE A 1 113 ? 12.086 8.812 15.57 1 49.75 113 PHE A C 1
ATOM 897 O O . PHE A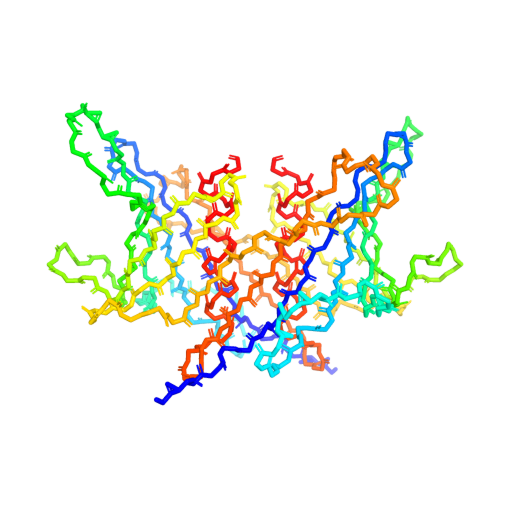 1 113 ? 11.383 9.82 15.57 1 49.75 113 PHE A O 1
ATOM 904 N N . GLY A 1 114 ? 11.719 7.777 15.078 1 57.56 114 GLY A N 1
ATOM 905 C CA . GLY A 1 114 ? 10.344 7.434 14.75 1 57.56 114 GLY A CA 1
ATOM 906 C C . GLY A 1 114 ? 9.93 7.879 13.359 1 57.56 114 GLY A C 1
ATOM 907 O O . GLY A 1 114 ? 8.75 7.848 13.016 1 57.56 114 GLY A O 1
ATOM 908 N N . ILE A 1 115 ? 11.023 8.672 12.711 1 62.41 115 ILE A N 1
ATOM 909 C CA . ILE A 1 115 ? 10.633 9.156 11.391 1 62.41 115 ILE A CA 1
ATOM 910 C C . ILE A 1 115 ? 11.047 8.141 10.328 1 62.41 115 ILE A C 1
ATOM 912 O O . ILE A 1 115 ? 12.219 7.777 10.234 1 62.41 115 ILE A O 1
ATOM 916 N N . GLU A 1 116 ? 10.172 7.461 9.758 1 71.62 116 GLU A N 1
ATOM 917 C CA . GLU A 1 116 ? 10.438 6.566 8.633 1 71.62 116 GLU A CA 1
ATOM 918 C C . GLU A 1 116 ? 10.125 7.246 7.301 1 71.62 116 GLU A C 1
ATOM 920 O O . GLU A 1 116 ? 9.016 7.734 7.094 1 71.62 116 GLU A O 1
ATOM 925 N N . VAL A 1 117 ? 11.266 7.469 6.586 1 76.81 117 VAL A N 1
ATOM 926 C CA . VAL A 1 117 ? 11.094 8.031 5.254 1 76.81 117 VAL A CA 1
ATOM 927 C C . VAL A 1 117 ? 11.531 7.016 4.199 1 76.81 117 VAL A C 1
ATOM 929 O O . VAL A 1 117 ? 12.625 6.457 4.285 1 76.81 117 VAL A O 1
ATOM 932 N N . PHE A 1 118 ? 10.672 6.793 3.297 1 85.31 118 PHE A N 1
ATOM 933 C CA . PHE A 1 118 ? 11.086 5.961 2.174 1 85.31 118 PHE A CA 1
ATOM 934 C C . PHE A 1 118 ? 10.523 6.5 0.864 1 85.31 118 PHE A C 1
ATOM 936 O O . PHE A 1 118 ? 9.555 7.262 0.866 1 85.31 118 PHE A O 1
ATOM 943 N N . VAL A 1 119 ? 11.195 6.156 -0.195 1 87.19 119 VAL A N 1
ATOM 944 C CA . VAL A 1 119 ? 10.812 6.559 -1.545 1 87.19 119 VAL A CA 1
ATOM 945 C C . VAL A 1 119 ? 10.633 5.316 -2.418 1 87.19 119 VAL A C 1
ATOM 947 O O . VAL A 1 119 ? 11.391 4.355 -2.305 1 87.19 119 VAL A O 1
ATOM 950 N N . LEU A 1 120 ? 9.594 5.285 -3.213 1 91.44 120 LEU A N 1
ATOM 951 C CA . LEU A 1 120 ? 9.406 4.289 -4.266 1 91.44 120 LEU A CA 1
ATOM 952 C C . LEU A 1 120 ? 9.844 4.844 -5.617 1 91.44 120 LEU A C 1
ATOM 954 O O . LEU A 1 120 ? 9.297 5.84 -6.094 1 91.44 120 LEU A O 1
ATOM 958 N N . ILE A 1 121 ? 10.844 4.27 -6.203 1 92.19 121 ILE A N 1
ATOM 959 C CA . ILE A 1 121 ? 11.367 4.629 -7.516 1 92.19 121 ILE A CA 1
ATOM 960 C C . ILE A 1 121 ? 10.93 3.592 -8.547 1 92.19 121 ILE A C 1
ATOM 962 O O . ILE A 1 121 ? 11.07 2.389 -8.328 1 92.19 121 ILE A O 1
ATOM 966 N N . VAL A 1 122 ? 10.406 4.066 -9.656 1 93.44 122 VAL A N 1
ATOM 967 C CA . VAL A 1 122 ? 9.922 3.178 -10.711 1 93.44 122 VAL A CA 1
ATOM 968 C C . VAL A 1 122 ? 10.641 3.496 -12.023 1 93.44 122 VAL A C 1
ATOM 970 O O . VAL A 1 122 ? 10.688 4.652 -12.445 1 93.44 122 VAL A O 1
ATOM 973 N N . GLN A 1 123 ? 11.219 2.479 -12.641 1 95.12 123 GLN A N 1
ATOM 974 C CA . GLN A 1 123 ? 11.922 2.65 -13.906 1 95.12 123 GLN A CA 1
ATOM 975 C C . GLN A 1 123 ? 10.945 2.795 -15.07 1 95.12 123 GLN A C 1
ATOM 977 O O . GLN A 1 123 ? 9.82 2.297 -15.008 1 95.12 123 GLN A O 1
ATOM 982 N N . PRO A 1 124 ? 11.414 3.512 -16.047 1 92.69 124 PRO A N 1
ATOM 983 C CA . PRO A 1 124 ? 10.547 3.652 -17.219 1 92.69 124 PRO A CA 1
ATOM 984 C C . PRO A 1 124 ? 10.078 2.309 -17.781 1 92.69 124 PRO A C 1
ATOM 986 O O . PRO A 1 124 ? 10.875 1.373 -17.891 1 92.69 124 PRO A O 1
ATOM 989 N N . GLY A 1 125 ? 8.852 2.244 -18.047 1 91.81 125 GLY A N 1
ATOM 990 C CA . GLY A 1 125 ? 8.297 1.027 -18.625 1 91.81 125 GLY A CA 1
ATOM 991 C C . GLY A 1 125 ? 7.641 0.128 -17.594 1 91.81 125 GLY A C 1
ATOM 992 O O . GLY A 1 125 ? 6.871 -0.768 -17.938 1 91.81 125 GLY A O 1
ATOM 993 N N . PHE A 1 126 ? 7.965 0.319 -16.375 1 93.88 126 PHE A N 1
ATOM 994 C CA . PHE A 1 126 ? 7.316 -0.437 -15.32 1 93.88 126 PHE A CA 1
ATOM 995 C C . PHE A 1 126 ? 6.082 0.298 -14.812 1 93.88 126 PHE A C 1
ATOM 997 O O . PHE A 1 126 ? 6.09 1.524 -14.688 1 93.88 126 PHE A O 1
ATOM 1004 N N . ASP A 1 127 ? 4.992 -0.432 -14.562 1 91.38 127 ASP A N 1
ATOM 1005 C CA . ASP A 1 127 ? 3.717 0.156 -14.164 1 91.38 127 ASP A CA 1
ATOM 1006 C C . ASP A 1 127 ? 3.771 0.663 -12.727 1 91.38 127 ASP A C 1
ATOM 1008 O O . ASP A 1 127 ? 3.891 -0.128 -11.789 1 91.38 127 ASP A O 1
ATOM 1012 N N . PRO A 1 128 ? 3.535 1.946 -12.57 1 90 128 PRO A N 1
ATOM 1013 C CA . PRO A 1 128 ? 3.59 2.482 -11.203 1 90 128 PRO A CA 1
ATOM 1014 C C . PRO A 1 128 ? 2.514 1.895 -10.297 1 90 128 PRO A C 1
ATOM 1016 O O . PRO A 1 128 ? 2.742 1.714 -9.094 1 90 128 PRO A O 1
ATOM 1019 N N . GLY A 1 129 ? 1.321 1.773 -10.867 1 88.81 129 GLY A N 1
ATOM 1020 C CA . GLY A 1 129 ? 0.264 1.157 -10.078 1 88.81 129 GLY A CA 1
ATOM 1021 C C . GLY A 1 129 ? 0.622 -0.23 -9.578 1 88.81 129 GLY A C 1
ATOM 1022 O O . GLY A 1 129 ? 0.344 -0.572 -8.43 1 88.81 129 GLY A O 1
ATOM 1023 N N . PHE A 1 130 ? 1.311 -1.025 -10.445 1 91.38 130 PHE A N 1
ATOM 1024 C CA . PHE A 1 130 ? 1.76 -2.357 -10.055 1 91.38 130 PHE A CA 1
ATOM 1025 C C . PHE A 1 130 ? 2.848 -2.273 -8.992 1 91.38 130 PHE A C 1
ATOM 1027 O O . PHE A 1 130 ? 2.838 -3.037 -8.023 1 91.38 130 PHE A O 1
ATOM 1034 N N . ALA A 1 131 ? 3.73 -1.349 -9.141 1 94.81 131 ALA A N 1
ATOM 1035 C CA . ALA A 1 131 ? 4.777 -1.153 -8.141 1 94.81 131 ALA A CA 1
ATOM 1036 C C . ALA A 1 131 ? 4.18 -0.845 -6.773 1 94.81 131 ALA A C 1
ATOM 1038 O O . ALA A 1 131 ? 4.594 -1.417 -5.762 1 94.81 131 ALA A O 1
ATOM 1039 N N . MET A 1 132 ? 3.225 0.028 -6.777 1 91.62 132 MET A N 1
ATOM 1040 C CA . MET A 1 132 ? 2.566 0.385 -5.523 1 91.62 132 MET A CA 1
ATOM 1041 C C . MET A 1 132 ? 1.876 -0.827 -4.906 1 91.62 132 MET A C 1
ATOM 1043 O O . MET A 1 132 ? 1.896 -1.004 -3.688 1 91.62 132 MET A O 1
ATOM 1047 N N . ALA A 1 133 ? 1.252 -1.609 -5.742 1 93.19 133 ALA A N 1
ATOM 1048 C CA . ALA A 1 133 ? 0.61 -2.83 -5.258 1 93.19 133 ALA A CA 1
ATOM 1049 C C . ALA A 1 133 ? 1.628 -3.764 -4.609 1 93.19 133 ALA A C 1
ATOM 1051 O O . ALA A 1 133 ? 1.351 -4.371 -3.57 1 93.19 133 ALA A O 1
ATOM 1052 N N . LEU A 1 134 ? 2.779 -3.889 -5.195 1 95.56 134 LEU A N 1
ATOM 1053 C CA . LEU A 1 134 ? 3.824 -4.738 -4.637 1 95.56 134 LEU A CA 1
ATOM 1054 C C . LEU A 1 134 ? 4.27 -4.227 -3.271 1 95.56 134 LEU A C 1
ATOM 1056 O O . LEU A 1 134 ? 4.523 -5.016 -2.357 1 95.56 134 LEU A O 1
ATOM 1060 N N . VAL A 1 135 ? 4.379 -2.9 -3.156 1 94.12 135 VAL A N 1
ATOM 1061 C CA . VAL A 1 135 ? 4.738 -2.33 -1.862 1 94.12 135 VAL A CA 1
ATOM 1062 C C . VAL A 1 135 ? 3.68 -2.693 -0.824 1 94.12 135 VAL A C 1
ATOM 1064 O O . VAL A 1 135 ? 4.008 -3.053 0.308 1 94.12 135 VAL A O 1
ATOM 1067 N N . LEU A 1 136 ? 2.436 -2.557 -1.174 1 92.56 136 LEU A N 1
ATOM 1068 C CA . LEU A 1 136 ? 1.35 -2.916 -0.27 1 92.56 136 LEU A CA 1
ATOM 1069 C C . LEU A 1 136 ? 1.45 -4.379 0.146 1 92.56 136 LEU A C 1
ATOM 1071 O O . LEU A 1 136 ? 1.285 -4.707 1.323 1 92.56 136 LEU A O 1
ATOM 1075 N N . ILE A 1 137 ? 1.738 -5.254 -0.774 1 92.62 137 ILE A N 1
ATOM 1076 C CA . ILE A 1 137 ? 1.87 -6.68 -0.491 1 92.62 137 ILE A CA 1
ATOM 1077 C C . ILE A 1 137 ? 3.039 -6.91 0.464 1 92.62 137 ILE A C 1
ATOM 1079 O O . ILE A 1 137 ? 2.922 -7.676 1.424 1 92.62 137 ILE A O 1
ATOM 1083 N N . LEU A 1 138 ? 4.137 -6.301 0.182 1 93.06 138 LEU A N 1
ATOM 1084 C CA . LEU A 1 138 ? 5.289 -6.441 1.066 1 93.06 138 LEU A CA 1
ATOM 1085 C C . LEU A 1 138 ? 4.949 -5.98 2.479 1 93.06 138 LEU A C 1
ATOM 1087 O O . LEU A 1 138 ? 5.363 -6.609 3.457 1 93.06 138 LEU A O 1
ATOM 1091 N N . ASP A 1 139 ? 4.23 -4.879 2.508 1 89.25 139 ASP A N 1
ATOM 1092 C CA . ASP A 1 139 ? 3.82 -4.379 3.814 1 89.25 139 ASP A CA 1
ATOM 1093 C C . ASP A 1 139 ? 2.955 -5.402 4.547 1 89.25 139 ASP A C 1
ATOM 1095 O O . ASP A 1 139 ? 3.133 -5.629 5.746 1 89.25 139 ASP A O 1
ATOM 1099 N N . GLN A 1 140 ? 2.059 -6.004 3.912 1 86.19 140 GLN A N 1
ATOM 1100 C CA . GLN A 1 140 ? 1.205 -7.031 4.504 1 86.19 140 GLN A CA 1
ATOM 1101 C C . GLN A 1 140 ? 2.014 -8.266 4.883 1 86.19 140 GLN A C 1
ATOM 1103 O O . GLN A 1 140 ? 1.76 -8.883 5.918 1 86.19 140 GLN A O 1
ATOM 1108 N N . MET A 1 141 ? 2.934 -8.586 4.051 1 86.81 141 MET A N 1
ATOM 1109 C CA . MET A 1 141 ? 3.779 -9.75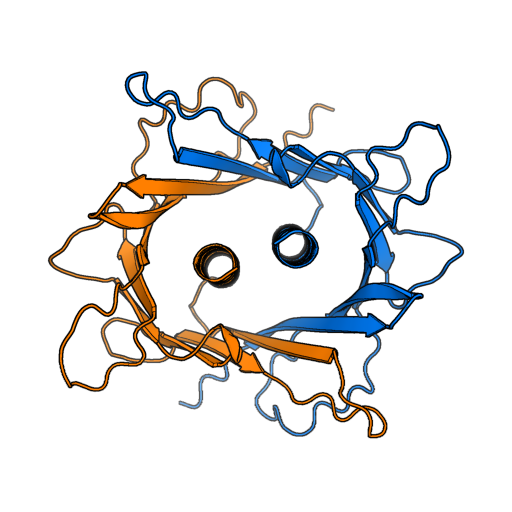8 4.258 1 86.81 141 MET A CA 1
ATOM 1110 C C . MET A 1 141 ? 4.598 -9.625 5.535 1 86.81 141 MET A C 1
ATOM 1112 O O . MET A 1 141 ? 4.789 -10.602 6.262 1 86.81 141 MET A O 1
ATOM 1116 N N . PHE A 1 142 ? 5.02 -8.438 5.828 1 85.5 142 PHE A N 1
ATOM 1117 C CA . PHE A 1 142 ? 6.004 -8.281 6.891 1 85.5 142 PHE A CA 1
ATOM 1118 C C . PHE A 1 142 ? 5.461 -7.395 8.008 1 85.5 142 PHE A C 1
ATOM 1120 O O . PHE A 1 142 ? 6.215 -6.945 8.875 1 85.5 142 PHE A O 1
ATOM 1127 N N . SER A 1 143 ? 4.191 -6.922 8 1 77.19 143 SER A N 1
ATOM 1128 C CA . SER A 1 143 ? 3.561 -6.203 9.102 1 77.19 143 SER A CA 1
ATOM 1129 C C . SER A 1 143 ? 3.162 -7.156 10.227 1 77.19 143 SER A C 1
ATOM 1131 O O . SER A 1 143 ? 2.982 -8.352 10 1 77.19 143 SER A O 1
ATOM 1133 N N . MET B 1 1 ? 22.938 3.734 -20.625 1 26.03 1 MET B N 1
ATOM 1134 C CA . MET B 1 1 ? 21.531 4.086 -20.766 1 26.03 1 MET B CA 1
ATOM 1135 C C . MET B 1 1 ? 20.891 4.359 -19.422 1 26.03 1 MET B C 1
ATOM 1137 O O . MET B 1 1 ? 20.75 3.451 -18.594 1 26.03 1 MET B O 1
ATOM 1141 N N . ASP B 1 2 ? 21.188 5.273 -18.703 1 38.06 2 ASP B N 1
ATOM 1142 C CA . ASP B 1 2 ? 20.984 5.777 -17.359 1 38.06 2 ASP B CA 1
ATOM 1143 C C . ASP B 1 2 ? 19.484 5.883 -17.031 1 38.06 2 ASP B C 1
ATOM 1145 O O . ASP B 1 2 ? 18.875 6.934 -17.25 1 38.06 2 ASP B O 1
ATOM 1149 N N . GLY B 1 3 ? 18.562 5.152 -17.719 1 46.34 3 GLY B N 1
ATOM 1150 C CA . GLY B 1 3 ? 17.109 5.32 -17.703 1 46.34 3 GLY B CA 1
ATOM 1151 C C . GLY B 1 3 ? 16.562 5.621 -16.328 1 46.34 3 GLY B C 1
ATOM 1152 O O . GLY B 1 3 ? 16.594 4.766 -15.438 1 46.34 3 GLY B O 1
ATOM 1153 N N . SER B 1 4 ? 16.625 6.84 -15.898 1 66.12 4 SER B N 1
ATOM 1154 C CA . SER B 1 4 ? 16.531 7.324 -14.523 1 66.12 4 SER B CA 1
ATOM 1155 C C . SER B 1 4 ? 15.156 7.027 -13.93 1 66.12 4 SER B C 1
ATOM 1157 O O . SER B 1 4 ? 14.133 7.32 -14.547 1 66.12 4 SER B O 1
ATOM 1159 N N . GLY B 1 5 ? 15 6.121 -13.188 1 76.75 5 GLY B N 1
ATOM 1160 C CA . GLY B 1 5 ? 13.797 5.816 -12.438 1 76.75 5 GLY B CA 1
ATOM 1161 C C . GLY B 1 5 ? 13.109 7.055 -11.891 1 76.75 5 GLY B C 1
ATOM 1162 O O . GLY B 1 5 ? 13.719 8.117 -11.781 1 76.75 5 GLY B O 1
ATOM 1163 N N . LYS B 1 6 ? 11.789 7.039 -11.984 1 81.25 6 LYS B N 1
ATOM 1164 C CA . LYS B 1 6 ? 10.992 8.133 -11.438 1 81.25 6 LYS B CA 1
ATOM 1165 C C . LYS B 1 6 ? 10.477 7.789 -10.039 1 81.25 6 LYS B C 1
ATOM 1167 O O . LYS B 1 6 ? 9.938 6.703 -9.82 1 81.25 6 LYS B O 1
ATOM 1172 N N . SER B 1 7 ? 10.805 8.703 -9.109 1 79.56 7 SER B N 1
ATOM 1173 C CA . SER B 1 7 ? 10.156 8.562 -7.805 1 79.56 7 SER B CA 1
ATOM 1174 C C . SER B 1 7 ? 8.664 8.852 -7.895 1 79.56 7 SER B C 1
ATOM 1176 O O . SER B 1 7 ? 8.258 9.922 -8.352 1 79.56 7 SER B O 1
ATOM 1178 N N . ILE B 1 8 ? 7.898 7.961 -7.547 1 79.56 8 ILE B N 1
ATOM 1179 C CA . ILE B 1 8 ? 6.469 8.188 -7.742 1 79.56 8 ILE B CA 1
ATOM 1180 C C . ILE B 1 8 ? 5.793 8.406 -6.391 1 79.56 8 ILE B C 1
ATOM 1182 O O . ILE B 1 8 ? 4.676 8.93 -6.328 1 79.56 8 ILE B O 1
ATOM 1186 N N . LEU B 1 9 ? 6.535 8.062 -5.359 1 81.12 9 LEU B N 1
ATOM 1187 C CA . LEU B 1 9 ? 5.949 8.195 -4.027 1 81.12 9 LEU B CA 1
ATOM 1188 C C . LEU B 1 9 ? 7.035 8.375 -2.973 1 81.12 9 LEU B C 1
ATOM 1190 O O . LEU B 1 9 ? 8.016 7.633 -2.955 1 81.12 9 LEU B O 1
ATOM 1194 N N . THR B 1 10 ? 6.926 9.391 -2.312 1 76.88 10 THR B N 1
ATOM 1195 C CA . THR B 1 10 ? 7.738 9.578 -1.117 1 76.88 10 THR B CA 1
ATOM 1196 C C . THR B 1 10 ? 6.855 9.734 0.118 1 76.88 10 THR B C 1
ATOM 1198 O O . THR B 1 10 ? 5.941 10.562 0.137 1 76.88 10 THR B O 1
ATOM 1201 N N . MET B 1 11 ? 7.098 8.93 0.975 1 78.69 11 MET B N 1
ATOM 1202 C CA . MET B 1 11 ? 6.262 8.945 2.172 1 78.69 11 MET B CA 1
ATOM 1203 C C . MET B 1 11 ? 7.109 9.133 3.426 1 78.69 11 MET B C 1
ATOM 1205 O O . MET B 1 11 ? 8.18 8.539 3.553 1 78.69 11 MET B O 1
ATOM 1209 N N . HIS B 1 12 ? 6.617 10 4.297 1 79.56 12 HIS B N 1
ATOM 1210 C CA . HIS B 1 12 ? 7.215 10.242 5.605 1 79.56 12 HIS B CA 1
ATOM 1211 C C . HIS B 1 12 ? 6.238 9.898 6.727 1 79.56 12 HIS B C 1
ATOM 1213 O O . HIS B 1 12 ? 5.105 10.391 6.738 1 79.56 12 HIS B O 1
ATOM 1219 N N . ARG B 1 13 ? 6.734 9.055 7.52 1 80.75 13 ARG B N 1
ATOM 1220 C CA . ARG B 1 13 ? 5.953 8.789 8.719 1 80.75 13 ARG B CA 1
ATOM 1221 C C . ARG B 1 13 ? 6.539 9.531 9.922 1 80.75 13 ARG B C 1
ATOM 1223 O O . ARG B 1 13 ? 7.742 9.445 10.18 1 80.75 13 ARG B O 1
ATOM 1230 N N . HIS B 1 14 ? 5.66 10.258 10.516 1 76.25 14 HIS B N 1
ATOM 1231 C CA . HIS B 1 14 ? 6 10.961 11.742 1 76.25 14 HIS B CA 1
ATOM 1232 C C . HIS B 1 14 ? 5.234 10.398 12.938 1 76.25 14 HIS B C 1
ATOM 1234 O O . HIS B 1 14 ? 4.004 10.297 12.898 1 76.25 14 HIS B O 1
ATOM 1240 N N . LYS B 1 15 ? 6.02 9.766 13.758 1 70.5 15 LYS B N 1
ATOM 1241 C CA . LYS B 1 15 ? 5.43 9.336 15.023 1 70.5 15 LYS B CA 1
ATOM 1242 C C . LYS B 1 15 ? 5.859 10.25 16.172 1 70.5 15 LYS B C 1
ATOM 1244 O O . LYS B 1 15 ? 7.047 10.344 16.469 1 70.5 15 LYS B O 1
ATOM 1249 N N . LYS B 1 16 ? 5.008 11.148 16.5 1 59.28 16 LYS B N 1
ATOM 1250 C CA . LYS B 1 16 ? 5.348 11.992 17.641 1 59.28 16 LYS B CA 1
ATOM 1251 C C . LYS B 1 16 ? 4.699 11.461 18.922 1 59.28 16 LYS B C 1
ATOM 1253 O O . LYS B 1 16 ? 3.535 11.055 18.906 1 59.28 16 LYS B O 1
ATOM 1258 N N . LEU B 1 17 ? 5.523 11.195 19.828 1 58.41 17 LEU B N 1
ATOM 1259 C CA . LEU B 1 17 ? 5.02 10.805 21.141 1 58.41 17 LEU B CA 1
ATOM 1260 C C . LEU B 1 17 ? 3.838 11.68 21.547 1 58.41 17 LEU B C 1
ATOM 1262 O O . LEU B 1 17 ? 3.938 12.906 21.531 1 58.41 17 LEU B O 1
ATOM 1266 N N . GLY B 1 18 ? 2.717 11.094 21.734 1 57.91 18 GLY B N 1
ATOM 1267 C CA . GLY B 1 18 ? 1.554 11.742 22.312 1 57.91 18 GLY B CA 1
ATOM 1268 C C . GLY B 1 18 ? 0.732 12.523 21.297 1 57.91 18 GLY B C 1
ATOM 1269 O O . GLY B 1 18 ? -0.384 12.953 21.594 1 57.91 18 GLY B O 1
ATOM 1270 N N . LEU B 1 19 ? 1.344 13.078 20.219 1 62.97 19 LEU B N 1
ATOM 1271 C CA . LEU B 1 19 ? 0.627 13.961 19.312 1 62.97 19 LEU B CA 1
ATOM 1272 C C . LEU B 1 19 ? 0.008 13.18 18.156 1 62.97 19 LEU B C 1
ATOM 1274 O O . LEU B 1 19 ? -0.657 13.75 17.297 1 62.97 19 LEU B O 1
ATOM 1278 N N . GLY B 1 20 ? 0.105 11.867 18.188 1 73.69 20 GLY B N 1
ATOM 1279 C CA . GLY B 1 20 ? -0.542 11.07 17.156 1 73.69 20 GLY B CA 1
ATOM 1280 C C . GLY B 1 20 ? 0.354 10.805 15.961 1 73.69 20 GLY B C 1
ATOM 1281 O O . GLY B 1 20 ? 1.408 11.422 15.812 1 73.69 20 GLY B O 1
ATOM 1282 N N . GLU B 1 21 ? 0.043 9.961 15.211 1 84.94 21 GLU B N 1
ATOM 1283 C CA . GLU B 1 21 ? 0.813 9.531 14.047 1 84.94 21 GLU B CA 1
ATOM 1284 C C . GLU B 1 21 ? 0.35 10.258 12.781 1 84.94 21 GLU B C 1
ATOM 1286 O O . GLU B 1 21 ? -0.846 10.492 12.602 1 84.94 21 GLU B O 1
ATOM 1291 N N . SER B 1 22 ? 1.315 10.789 12.039 1 88.81 22 SER B N 1
ATOM 1292 C CA . SER B 1 22 ? 0.999 11.414 10.758 1 88.81 22 SER B CA 1
ATOM 1293 C C . SER B 1 22 ? 1.924 10.906 9.648 1 88.81 22 SER B C 1
ATOM 1295 O O . SER B 1 22 ? 3.037 10.461 9.93 1 88.81 22 SER B O 1
ATOM 1297 N N . TRP B 1 23 ? 1.426 10.891 8.477 1 90.75 23 TRP B N 1
ATOM 1298 C CA . TRP B 1 23 ? 2.146 10.516 7.262 1 90.75 23 TRP B CA 1
ATOM 1299 C C . TRP B 1 23 ? 2.158 11.664 6.258 1 90.75 23 TRP B C 1
ATOM 1301 O O . TRP B 1 23 ? 1.137 12.32 6.043 1 90.75 23 TRP B O 1
ATOM 1311 N N . LEU B 1 24 ? 3.309 11.969 5.715 1 88.06 24 LEU B N 1
ATOM 1312 C CA . LEU B 1 24 ? 3.451 13.008 4.699 1 88.06 24 LEU B CA 1
ATOM 1313 C C . LEU B 1 24 ? 3.818 12.398 3.35 1 88.06 24 LEU B C 1
ATOM 1315 O O . LEU B 1 24 ? 4.691 11.531 3.27 1 88.06 24 LEU B O 1
ATOM 1319 N N . ILE B 1 25 ? 3.051 12.742 2.35 1 89.25 25 ILE B N 1
ATOM 1320 C CA . ILE B 1 25 ? 3.297 12.297 0.983 1 89.25 25 ILE B CA 1
ATOM 1321 C C . ILE B 1 25 ? 3.904 13.438 0.167 1 89.25 25 ILE B C 1
ATOM 1323 O O . ILE B 1 25 ? 3.35 14.539 0.118 1 89.25 25 ILE B O 1
ATOM 1327 N N . TYR B 1 26 ? 5.027 13.18 -0.453 1 83.69 26 TYR B N 1
ATOM 1328 C CA . TYR B 1 26 ? 5.684 14.156 -1.312 1 83.69 26 TYR B CA 1
ATOM 1329 C C . TYR B 1 26 ? 5.613 13.734 -2.773 1 83.69 26 TYR B C 1
ATOM 1331 O O . TYR B 1 26 ? 5.434 12.555 -3.076 1 83.69 26 TYR B O 1
ATOM 1339 N N . GLU B 1 27 ? 5.598 14.781 -3.668 1 73.19 27 GLU B N 1
ATOM 1340 C CA . GLU B 1 27 ? 5.656 14.492 -5.098 1 73.19 27 GLU B CA 1
ATOM 1341 C C . GLU B 1 27 ? 6.973 13.82 -5.469 1 73.19 27 GLU B C 1
ATOM 1343 O O . GLU B 1 27 ? 8.039 14.211 -4.984 1 73.19 27 GLU B O 1
ATOM 1348 N N . GLY B 1 28 ? 6.93 12.5 -5.934 1 63.56 28 GLY B N 1
ATOM 1349 C CA . GLY B 1 28 ? 8.156 11.867 -6.395 1 63.56 28 GLY B CA 1
ATOM 1350 C C . GLY B 1 28 ? 8.945 12.734 -7.355 1 63.56 28 GLY B C 1
ATOM 1351 O O . GLY B 1 28 ? 8.375 13.555 -8.078 1 63.56 28 GLY B O 1
ATOM 1352 N N . GLU B 1 29 ? 10.117 13.133 -7.094 1 54.38 29 GLU B N 1
ATOM 1353 C CA . GLU B 1 29 ? 10.961 13.914 -7.996 1 54.38 29 GLU B CA 1
ATOM 1354 C C . GLU B 1 29 ? 11.305 13.125 -9.258 1 54.38 29 GLU B C 1
ATOM 1356 O O . GLU B 1 29 ? 11.539 11.922 -9.195 1 54.38 29 GLU B O 1
ATOM 1361 N N . MET B 1 30 ? 10.586 13.25 -10.508 1 46.5 30 MET B N 1
ATOM 1362 C CA . MET B 1 30 ? 10.945 12.594 -11.758 1 46.5 30 MET B CA 1
ATOM 1363 C C . MET B 1 30 ? 12.453 12.344 -11.828 1 46.5 30 MET B C 1
ATOM 1365 O O . MET B 1 30 ? 12.906 11.461 -12.555 1 46.5 30 MET B O 1
ATOM 1369 N N . GLY B 1 31 ? 13.32 13.477 -12.023 1 39.28 31 GLY B N 1
ATOM 1370 C CA . GLY B 1 31 ? 14.648 13.5 -12.625 1 39.28 31 GLY B CA 1
ATOM 1371 C C . GLY B 1 31 ? 15.68 12.742 -11.812 1 39.28 31 GLY B C 1
ATOM 1372 O O . GLY B 1 31 ? 15.391 12.281 -10.703 1 39.28 31 GLY B O 1
ATOM 1373 N N . GLU B 1 32 ? 16.984 12.562 -12.43 1 38.44 32 GLU B N 1
ATOM 1374 C CA . GLU B 1 32 ? 18.281 11.984 -12.133 1 38.44 32 GLU B CA 1
ATOM 1375 C C . GLU B 1 32 ? 18.578 12.008 -10.633 1 38.44 32 GLU B C 1
ATOM 1377 O O . GLU B 1 32 ? 19.062 11.023 -10.07 1 38.44 32 GLU B O 1
ATOM 1382 N N . CYS B 1 33 ? 19.219 13.195 -10.125 1 32.94 33 CYS B N 1
ATOM 1383 C CA . CYS B 1 33 ? 20.141 13.359 -9.008 1 32.94 33 CYS B CA 1
ATOM 1384 C C . CYS B 1 33 ? 19.438 13.125 -7.676 1 32.94 33 CYS B C 1
ATOM 1386 O O . CYS B 1 33 ? 18.594 13.93 -7.27 1 32.94 33 CYS B O 1
ATOM 1388 N N . CYS B 1 34 ? 18.797 12.07 -7.41 1 36.31 34 CYS B N 1
ATOM 1389 C CA . CYS B 1 34 ? 18.469 11.469 -6.125 1 36.31 34 CYS B CA 1
ATOM 1390 C C . CYS B 1 34 ? 19.266 12.117 -4.996 1 36.31 34 CYS B C 1
ATOM 1392 O O . CYS B 1 34 ? 19.453 11.516 -3.938 1 36.31 34 CYS B O 1
ATOM 1394 N N . SER B 1 35 ? 20.125 12.82 -5.434 1 35.03 35 SER B N 1
ATOM 1395 C CA . SER B 1 35 ? 20.906 13.344 -4.316 1 35.03 35 SER B CA 1
ATOM 1396 C C . SER B 1 35 ? 20 13.812 -3.182 1 35.03 35 SER B C 1
ATOM 1398 O O . SER B 1 35 ? 20.062 13.273 -2.072 1 35.03 35 SER B O 1
ATOM 1400 N N . ARG B 1 36 ? 20.391 14.93 -2.545 1 35.56 36 ARG B N 1
ATOM 1401 C CA . ARG B 1 36 ? 19.906 15.516 -1.301 1 35.56 36 ARG B CA 1
ATOM 1402 C C . ARG B 1 36 ? 18.453 15.977 -1.439 1 35.56 36 ARG B C 1
ATOM 1404 O O . ARG B 1 36 ? 18.188 17.016 -2.043 1 35.56 36 ARG B O 1
ATOM 1411 N N . THR B 1 37 ? 17.547 15.219 -1.83 1 39.91 37 THR B N 1
ATOM 1412 C CA . THR B 1 37 ? 16.203 15.789 -1.749 1 39.91 37 THR B CA 1
ATOM 1413 C C . THR B 1 37 ? 16.109 16.766 -0.575 1 39.91 37 THR B C 1
ATOM 1415 O O . THR B 1 37 ? 16.219 16.359 0.583 1 39.91 37 THR B O 1
ATOM 1418 N N . LYS B 1 38 ? 16.609 17.859 -0.734 1 40.59 38 LYS B N 1
ATOM 1419 C CA . LYS B 1 38 ? 16.25 18.906 0.22 1 40.59 38 LYS B CA 1
ATOM 1420 C C . LYS B 1 38 ? 14.781 18.828 0.595 1 40.59 38 LYS B C 1
ATOM 1422 O O . LYS B 1 38 ? 13.906 18.891 -0.275 1 40.59 38 LYS B O 1
ATOM 1427 N N . LEU B 1 39 ? 14.406 18.156 1.561 1 47.5 39 LEU B N 1
ATOM 1428 C CA . LEU B 1 39 ? 13.156 18.219 2.311 1 47.5 39 LEU B CA 1
ATOM 1429 C C . LEU B 1 39 ? 12.531 19.609 2.211 1 47.5 39 LEU B C 1
ATOM 1431 O O . LEU B 1 39 ? 11.82 20.031 3.123 1 47.5 39 LEU B O 1
ATOM 1435 N N . SER B 1 40 ? 13.141 20.453 1.478 1 50.31 40 SER B N 1
ATOM 1436 C CA . SER B 1 40 ? 12.586 21.797 1.493 1 50.31 40 SER B CA 1
ATOM 1437 C C . SER B 1 40 ? 11.203 21.844 0.851 1 50.31 40 SER B C 1
ATOM 1439 O O . SER B 1 40 ? 10.508 22.859 0.918 1 50.31 40 SER B O 1
ATOM 1441 N N . LYS B 1 41 ? 10.773 20.609 0.205 1 65.19 41 LYS B N 1
ATOM 1442 C CA . LYS B 1 41 ? 9.492 20.766 -0.486 1 65.19 41 LYS B CA 1
ATOM 1443 C C . LYS B 1 41 ? 8.328 20.375 0.417 1 65.19 41 LYS B C 1
ATOM 1445 O O . LYS B 1 41 ? 8.477 19.484 1.272 1 65.19 41 LYS B O 1
ATOM 1450 N N . LYS B 1 42 ? 7.328 21.25 0.49 1 78.12 42 LYS B N 1
ATOM 1451 C CA . LYS B 1 42 ? 6.07 21.016 1.193 1 78.12 42 LYS B CA 1
ATOM 1452 C C . LYS B 1 42 ? 5.387 19.75 0.696 1 78.12 42 LYS B C 1
ATOM 1454 O O . LYS B 1 42 ? 5.457 19.422 -0.492 1 78.12 42 LYS B O 1
ATOM 1459 N N . PRO B 1 43 ? 4.949 18.969 1.657 1 86.88 43 PRO B N 1
ATOM 1460 C CA . PRO B 1 43 ? 4.188 17.781 1.239 1 86.88 43 PRO B CA 1
ATOM 1461 C C . PRO B 1 43 ? 2.965 18.141 0.398 1 86.88 43 PRO B C 1
ATOM 1463 O O . PRO B 1 43 ? 2.385 19.219 0.567 1 86.88 43 PRO B O 1
ATOM 1466 N N . ILE B 1 44 ? 2.66 17.312 -0.538 1 89.69 44 ILE B N 1
ATOM 1467 C CA . ILE B 1 44 ? 1.449 17.484 -1.332 1 89.69 44 ILE B CA 1
ATOM 1468 C C . ILE B 1 44 ? 0.228 17.094 -0.506 1 89.69 44 ILE B C 1
ATOM 1470 O O . ILE B 1 44 ? -0.827 17.719 -0.605 1 89.69 44 ILE B O 1
ATOM 1474 N N . TRP B 1 45 ? 0.384 16 0.253 1 91.44 45 TRP B N 1
ATOM 1475 C CA . TRP B 1 45 ? -0.687 15.547 1.135 1 91.44 45 TRP B CA 1
ATOM 1476 C C . TRP B 1 45 ? -0.139 15.172 2.508 1 91.44 45 TRP B C 1
ATOM 1478 O O . TRP B 1 45 ? 1.002 14.719 2.625 1 91.44 45 TRP B O 1
ATOM 1488 N N . SER B 1 46 ? -0.959 15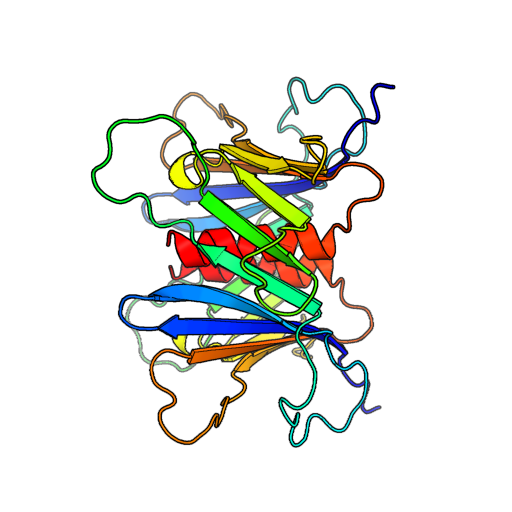.359 3.486 1 92.81 46 SER B N 1
ATOM 1489 C CA . SER B 1 46 ? -0.696 14.875 4.84 1 92.81 46 SER B CA 1
ATOM 1490 C C . SER B 1 46 ? -1.88 14.0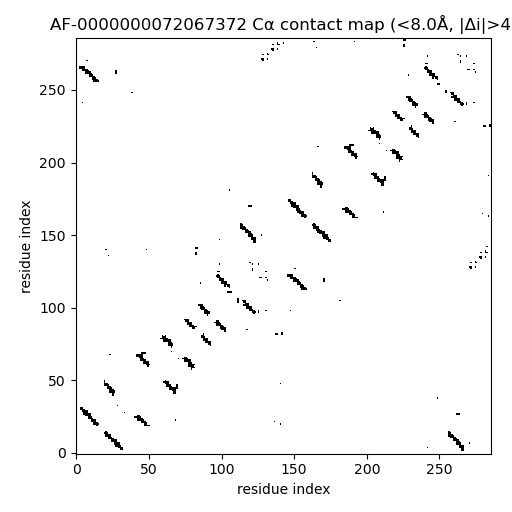86 5.383 1 92.81 46 SER B C 1
ATOM 1492 O O . SER B 1 46 ? -3.035 14.461 5.172 1 92.81 46 SER B O 1
ATOM 1494 N N . VAL B 1 47 ? -1.542 13.008 6.047 1 93.69 47 VAL B N 1
ATOM 1495 C CA . VAL B 1 47 ? -2.566 12.141 6.625 1 93.69 47 VAL B CA 1
ATOM 1496 C C . VAL B 1 47 ? -2.352 12.023 8.133 1 93.69 47 VAL B C 1
ATOM 1498 O O . VAL B 1 47 ? -1.249 11.695 8.578 1 93.69 47 VAL B O 1
ATOM 1501 N N . LYS B 1 48 ? -3.385 12.273 8.859 1 92.12 48 LYS B N 1
ATOM 1502 C CA . LYS B 1 48 ? -3.312 12.188 10.312 1 92.12 48 LYS B CA 1
ATOM 1503 C C . LYS B 1 48 ? -4.266 11.125 10.852 1 92.12 48 LYS B C 1
ATOM 1505 O O . LYS B 1 48 ? -5.457 11.133 10.531 1 92.12 48 LYS B O 1
ATOM 1510 N N . LYS B 1 49 ? -3.672 10.266 11.672 1 91.44 49 LYS B N 1
ATOM 1511 C CA . LYS B 1 49 ? -4.488 9.242 12.328 1 91.44 49 LYS B CA 1
ATOM 1512 C C . LYS B 1 49 ? -5.465 9.875 13.312 1 91.44 49 LYS B C 1
ATOM 1514 O O . LYS B 1 49 ? -5.094 10.758 14.086 1 91.44 49 LYS B O 1
ATOM 1519 N N . HIS B 1 50 ? -6.629 9.359 13.156 1 89.44 50 HIS B N 1
ATOM 1520 C CA . HIS B 1 50 ? -7.605 9.797 14.148 1 89.44 50 HIS B CA 1
ATOM 1521 C C . HIS B 1 50 ? -7.5 8.969 15.43 1 89.44 50 HIS B C 1
ATOM 1523 O O . HIS B 1 50 ? -7.617 7.742 15.391 1 89.44 50 HIS B O 1
ATOM 1529 N N . ILE B 1 51 ? -7.062 9.539 16.594 1 77.69 51 ILE B N 1
ATOM 1530 C CA . ILE B 1 51 ? -6.938 8.852 17.859 1 77.69 51 ILE B CA 1
ATOM 1531 C C . ILE B 1 51 ? -8.266 8.906 18.625 1 77.69 51 ILE B C 1
ATOM 1533 O O . ILE B 1 51 ? -8.828 9.984 18.812 1 77.69 51 ILE B O 1
ATOM 1537 N N . GLN B 1 52 ? -8.938 7.801 18.766 1 62.81 52 GLN B N 1
ATOM 1538 C CA . GLN B 1 52 ? -10.195 7.738 19.5 1 62.81 52 GLN B CA 1
ATOM 1539 C C . GLN B 1 52 ? -9.961 7.855 21 1 62.81 52 GLN B C 1
ATOM 1541 O O . GLN B 1 52 ? -9.305 7 21.609 1 62.81 52 GLN B O 1
ATOM 1546 N N . ILE B 1 53 ? -9.602 8.844 21.844 1 54.88 53 ILE B N 1
ATOM 1547 C CA . ILE B 1 53 ? -9.555 8.875 23.297 1 54.88 53 ILE B CA 1
ATOM 1548 C C . ILE B 1 53 ? -10.852 8.297 23.875 1 54.88 53 ILE B C 1
ATOM 1550 O O . ILE B 1 53 ? -10.828 7.344 24.656 1 54.88 53 ILE B O 1
ATOM 1554 N N . LEU B 1 54 ? -11.383 8.82 25.359 1 48.47 54 LEU B N 1
ATOM 1555 C CA . LEU B 1 54 ? -12.453 8.406 26.266 1 48.47 54 LEU B CA 1
ATOM 1556 C C . LEU B 1 54 ? -13.727 8.086 25.5 1 48.47 54 LEU B C 1
ATOM 1558 O O . LEU B 1 54 ? -14.414 7.113 25.812 1 48.47 54 LEU B O 1
ATOM 1562 N N . LYS B 1 55 ? -14.492 9.266 25.375 1 43.03 55 LYS B N 1
ATOM 1563 C CA . LYS B 1 55 ? -15.938 9.461 25.516 1 43.03 55 LYS B CA 1
ATOM 1564 C C . LYS B 1 55 ? -16.703 8.602 24.5 1 43.03 55 LYS B C 1
ATOM 1566 O O . LYS B 1 55 ? -16.156 8.227 23.469 1 43.03 55 LYS B O 1
ATOM 1571 N N . ALA B 1 56 ? -18.031 8.711 24.453 1 44.41 56 ALA B N 1
ATOM 1572 C CA . ALA B 1 56 ? -19.328 8.18 24.062 1 44.41 56 ALA B CA 1
ATOM 1573 C C . ALA B 1 56 ? -19.406 7.941 22.562 1 44.41 56 ALA B C 1
ATOM 1575 O O . ALA B 1 56 ? -20.141 7.059 22.109 1 44.41 56 ALA B O 1
ATOM 1576 N N . ASN B 1 57 ? -19.25 9.078 21.828 1 42.91 57 ASN B N 1
ATOM 1577 C CA . ASN B 1 57 ? -19.938 9.164 20.547 1 42.91 57 ASN B CA 1
ATOM 1578 C C . ASN B 1 57 ? -19.266 8.32 19.484 1 42.91 57 ASN B C 1
ATOM 1580 O O . ASN B 1 57 ? -18.078 7.992 19.609 1 42.9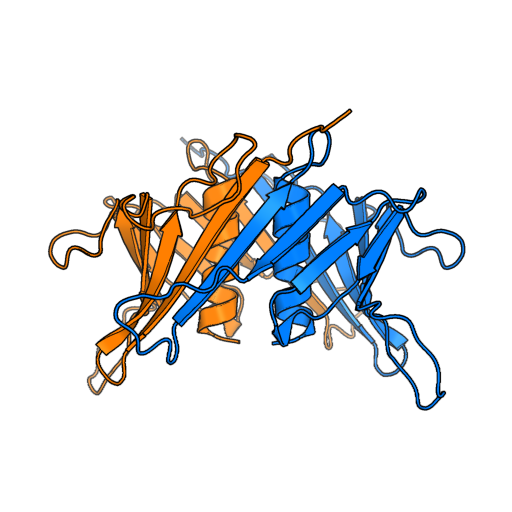1 57 ASN B O 1
ATOM 1584 N N . GLN B 1 58 ? -19.766 8.125 18.25 1 47.78 58 GLN B N 1
ATOM 1585 C CA . GLN B 1 58 ? -20.188 7.352 17.078 1 47.78 58 GLN B CA 1
ATOM 1586 C C . GLN B 1 58 ? -19.031 7.207 16.078 1 47.78 58 GLN B C 1
ATOM 1588 O O . GLN B 1 58 ? -19.188 6.543 15.047 1 47.78 58 GLN B O 1
ATOM 1593 N N . ASN B 1 59 ? -17.969 8.312 15.547 1 60.75 59 ASN B N 1
ATOM 1594 C CA . ASN B 1 59 ? -17.688 8.289 14.117 1 60.75 59 ASN B CA 1
ATOM 1595 C C . ASN B 1 59 ? -16.547 7.344 13.781 1 60.75 59 ASN B C 1
ATOM 1597 O O . ASN B 1 59 ? -15.602 7.195 14.562 1 60.75 59 ASN B O 1
ATOM 1601 N N . ASN B 1 60 ? -16.75 6.309 13.055 1 85.94 60 ASN B N 1
ATOM 1602 C CA . ASN B 1 60 ? -15.875 5.324 12.438 1 85.94 60 ASN B CA 1
ATOM 1603 C C . ASN B 1 60 ? -14.805 5.996 11.578 1 85.94 60 ASN B C 1
ATOM 1605 O O . ASN B 1 60 ? -14.523 5.539 10.469 1 85.94 60 ASN B O 1
ATOM 1609 N N . ILE B 1 61 ? -14.305 7.223 12.211 1 92.94 61 ILE B N 1
ATOM 1610 C CA . ILE B 1 61 ? -13.273 7.934 11.461 1 92.94 61 ILE B CA 1
ATOM 1611 C C . ILE B 1 61 ? -11.906 7.328 11.773 1 92.94 61 ILE B C 1
ATOM 1613 O O . ILE B 1 61 ? -11.539 7.176 12.938 1 92.94 61 ILE B O 1
ATOM 1617 N N . LEU B 1 62 ? -11.195 7.078 10.766 1 94.5 62 LEU B N 1
ATOM 1618 C CA . LEU B 1 62 ? -9.883 6.465 10.906 1 94.5 62 LEU B CA 1
ATOM 1619 C C . LEU B 1 62 ? -8.773 7.5 10.742 1 94.5 62 LEU B C 1
ATOM 1621 O O . LEU B 1 62 ? -7.758 7.449 11.438 1 94.5 62 LEU B O 1
ATOM 1625 N N . ALA B 1 63 ? -8.977 8.43 9.852 1 94.62 63 ALA B N 1
ATOM 1626 C CA . ALA B 1 63 ? -7.91 9.367 9.523 1 94.62 63 ALA B CA 1
ATOM 1627 C C . ALA B 1 63 ? -8.469 10.602 8.828 1 94.62 63 ALA B C 1
ATOM 1629 O O . ALA B 1 63 ? -9.539 10.555 8.219 1 94.62 63 ALA B O 1
ATOM 1630 N N . TYR B 1 64 ? -7.789 11.648 8.945 1 94.94 64 TYR B N 1
ATOM 1631 C CA . TYR B 1 64 ? -8.023 12.883 8.203 1 94.94 64 TYR B CA 1
ATOM 1632 C C . TYR B 1 64 ? -6.914 13.125 7.184 1 94.94 64 TYR B C 1
ATOM 1634 O O . TYR B 1 64 ? -5.738 12.891 7.469 1 94.94 64 TYR B O 1
ATOM 1642 N N . VAL B 1 65 ? -7.297 13.609 6.012 1 96 65 VAL B N 1
ATOM 1643 C CA . VAL B 1 65 ? -6.348 13.867 4.934 1 96 65 VAL B CA 1
ATOM 1644 C C . VAL B 1 65 ? -6.336 15.359 4.602 1 96 65 VAL B C 1
ATOM 1646 O O . VAL B 1 65 ? -7.387 15.953 4.332 1 96 65 VAL B O 1
ATOM 1649 N N . PHE B 1 66 ? -5.172 15.945 4.574 1 94.44 66 PHE B N 1
ATOM 1650 C CA . PHE B 1 66 ? -5 17.375 4.34 1 94.44 66 PHE B CA 1
ATOM 1651 C C . PHE B 1 66 ? -4.195 17.625 3.068 1 94.44 66 PHE B C 1
ATOM 1653 O O . PHE B 1 66 ? -3.262 16.875 2.764 1 94.44 66 PHE B O 1
ATOM 1660 N N . ARG B 1 67 ? -4.641 18.562 2.301 1 91.88 67 ARG B N 1
ATOM 1661 C CA . ARG B 1 67 ? -3.779 19.031 1.222 1 91.88 67 ARG B CA 1
ATOM 1662 C C . ARG B 1 67 ? -2.598 19.828 1.771 1 91.88 67 ARG B C 1
ATOM 1664 O O . ARG B 1 67 ? -2.783 20.781 2.535 1 91.88 67 ARG B O 1
ATOM 1671 N N . GLY B 1 68 ? -1.427 19.453 1.387 1 89.06 68 GLY B N 1
ATOM 1672 C CA . GLY B 1 68 ? -0.253 20.109 1.946 1 89.06 68 GLY B CA 1
ATOM 1673 C C . GLY B 1 68 ? 0.023 19.703 3.385 1 89.06 68 GLY B C 1
ATOM 1674 O O . GLY B 1 68 ? 0.019 18.516 3.717 1 89.06 68 GLY B O 1
ATOM 1675 N N . THR B 1 69 ? 0.357 20.672 4.145 1 83.56 69 THR B N 1
ATOM 1676 C CA . THR B 1 69 ? 0.672 20.406 5.543 1 83.56 69 THR B CA 1
ATOM 1677 C C . THR B 1 69 ? -0.604 20.297 6.375 1 83.56 69 THR B C 1
ATOM 1679 O O . THR B 1 69 ? -1.669 20.734 5.949 1 83.56 69 THR B O 1
ATOM 1682 N N . ILE B 1 70 ? -0.457 19.578 7.453 1 82.25 70 ILE B N 1
ATOM 1683 C CA . ILE B 1 70 ? -1.597 19.375 8.344 1 82.25 70 ILE B CA 1
ATOM 1684 C C . ILE B 1 70 ? -2.072 20.734 8.883 1 82.25 70 ILE B C 1
ATOM 1686 O O . ILE B 1 70 ? -1.283 21.5 9.438 1 82.25 70 ILE B O 1
ATOM 1690 N N . ASP B 1 71 ? -3.273 21.047 8.398 1 73.19 71 ASP B N 1
ATOM 1691 C CA . ASP B 1 71 ? -3.957 22.234 8.898 1 73.19 71 ASP B CA 1
ATOM 1692 C C . ASP B 1 71 ? -5.184 21.859 9.727 1 73.19 71 ASP B C 1
ATOM 1694 O O . ASP B 1 71 ? -6.109 21.234 9.219 1 73.19 71 ASP B O 1
ATOM 1698 N N . ARG B 1 72 ? -5.156 22.125 11.016 1 66.94 72 ARG B N 1
ATOM 1699 C CA . ARG B 1 72 ? -6.238 21.734 11.906 1 66.94 72 ARG B CA 1
ATOM 1700 C C . ARG B 1 72 ? -7.562 22.359 11.484 1 66.94 72 ARG B C 1
ATOM 1702 O O . ARG B 1 72 ? -8.633 21.938 11.93 1 66.94 72 ARG B O 1
ATOM 1709 N N . LYS B 1 73 ? -7.551 23.25 10.5 1 72.81 73 LYS B N 1
ATOM 1710 C CA . LYS B 1 73 ? -8.805 23.953 10.242 1 72.81 73 LYS B CA 1
ATOM 1711 C C . LYS B 1 73 ? -9.648 23.219 9.211 1 72.81 73 LYS B C 1
ATOM 1713 O O . LYS B 1 73 ? -10.867 23.109 9.359 1 72.81 73 LYS B O 1
ATOM 1718 N N . ARG B 1 74 ? -8.961 22.656 8.172 1 85.94 74 ARG B N 1
ATOM 1719 C CA . ARG B 1 74 ? -9.828 22.062 7.16 1 85.94 74 ARG B CA 1
ATOM 1720 C C . ARG B 1 74 ? -9.164 20.828 6.535 1 85.94 74 ARG B C 1
ATOM 1722 O O . ARG B 1 74 ? -8.031 20.906 6.062 1 85.94 74 ARG B O 1
ATOM 1729 N N . HIS B 1 75 ? -9.852 19.734 6.594 1 92.5 75 HIS B N 1
ATOM 1730 C CA . HIS B 1 75 ? -9.398 18.531 5.902 1 92.5 75 HIS B CA 1
ATOM 1731 C C . HIS B 1 75 ? -10.031 18.422 4.52 1 92.5 75 HIS B C 1
ATOM 1733 O O . HIS B 1 75 ? -11.133 18.922 4.293 1 92.5 75 HIS B O 1
ATOM 1739 N N . SER B 1 76 ? -9.266 17.875 3.596 1 95.25 76 SER B N 1
ATOM 1740 C CA . SER B 1 76 ? -9.742 17.672 2.23 1 95.25 76 SER B CA 1
ATOM 1741 C C . SER B 1 76 ? -10.523 16.359 2.105 1 95.25 76 SER B C 1
ATOM 1743 O O . SER B 1 76 ? -11.461 16.266 1.308 1 95.25 76 SER B O 1
ATOM 1745 N N . TYR B 1 77 ? -10.094 15.297 2.828 1 96.69 77 TYR B N 1
ATOM 1746 C CA . TYR B 1 77 ? -10.789 14.016 2.863 1 96.69 77 TYR B CA 1
ATOM 1747 C C . TYR B 1 77 ? -10.836 13.461 4.281 1 96.69 77 TYR B C 1
ATOM 1749 O O . TYR B 1 77 ? -10.023 13.844 5.129 1 96.69 77 TYR B O 1
ATOM 1757 N N . VAL B 1 78 ? -11.781 12.664 4.496 1 96.12 78 VAL B N 1
ATOM 1758 C CA . VAL B 1 78 ? -11.875 11.883 5.727 1 96.12 78 VAL B CA 1
ATOM 1759 C C . VAL B 1 78 ? -12.031 10.406 5.391 1 96.12 78 VAL B C 1
ATOM 1761 O O . VAL B 1 78 ? -12.766 10.039 4.469 1 96.12 78 VAL B O 1
ATOM 1764 N N . ILE B 1 79 ? -11.289 9.594 6.086 1 96.88 79 ILE B N 1
ATOM 1765 C CA . ILE B 1 79 ? -11.406 8.156 5.898 1 96.88 79 ILE B CA 1
ATOM 1766 C C . ILE B 1 79 ? -12.203 7.547 7.051 1 96.88 79 ILE B C 1
ATOM 1768 O O . ILE B 1 79 ? -11.852 7.723 8.219 1 96.88 79 ILE B O 1
ATOM 1772 N N . GLU B 1 80 ? -13.25 6.863 6.703 1 96.5 80 GLU B N 1
ATOM 1773 C CA . GLU B 1 80 ? -14.133 6.273 7.707 1 96.5 80 GLU B CA 1
ATOM 1774 C C . GLU B 1 80 ? -14.242 4.762 7.523 1 96.5 80 GLU B C 1
ATOM 1776 O O . GLU B 1 80 ? -13.992 4.242 6.438 1 96.5 80 GLU B O 1
ATOM 1781 N N . GLY B 1 81 ? -14.633 4.078 8.641 1 95.19 81 GLY B N 1
ATOM 1782 C CA . GLY B 1 81 ? -14.883 2.646 8.57 1 95.19 81 GLY B CA 1
ATOM 1783 C C . GLY B 1 81 ? -13.977 1.839 9.477 1 95.19 81 GLY B C 1
ATOM 1784 O O . GLY B 1 81 ? -13.656 2.268 10.594 1 95.19 81 GLY B O 1
ATOM 1785 N N . SER B 1 82 ? -13.703 0.648 8.984 1 92.81 82 SER B N 1
ATOM 1786 C CA . SER B 1 82 ? -12.844 -0.292 9.695 1 92.81 82 SER B CA 1
ATOM 1787 C C . SER B 1 82 ? -11.828 -0.937 8.766 1 92.81 82 SER B C 1
ATOM 1789 O O . SER B 1 82 ? -12.195 -1.704 7.871 1 92.81 82 SER B O 1
ATOM 1791 N N . TYR B 1 83 ? -10.531 -0.609 9.016 1 90.44 83 TYR B N 1
ATOM 1792 C CA . TYR B 1 83 ? -9.508 -1.202 8.164 1 90.44 83 TYR B CA 1
ATOM 1793 C C . TYR B 1 83 ? -9.312 -2.678 8.484 1 90.44 83 TYR B C 1
ATOM 1795 O O . TYR B 1 83 ? -9.016 -3.482 7.602 1 90.44 83 TYR B O 1
ATOM 1803 N N . ALA B 1 84 ? -9.539 -3.078 9.719 1 84.94 84 ALA B N 1
ATOM 1804 C CA . ALA B 1 84 ? -9.422 -4.477 10.117 1 84.94 84 ALA B CA 1
ATOM 1805 C C . ALA B 1 84 ? -10.398 -5.355 9.328 1 84.94 84 ALA B C 1
ATOM 1807 O O . ALA B 1 84 ? -10.086 -6.504 9.008 1 84.94 84 ALA B O 1
ATOM 1808 N N . HIS B 1 85 ? -11.469 -4.777 9.039 1 85.62 85 HIS B N 1
ATOM 1809 C CA . HIS B 1 85 ? -12.469 -5.52 8.281 1 85.62 85 HIS B CA 1
ATOM 1810 C C . HIS B 1 85 ? -12.445 -5.137 6.809 1 85.62 85 HIS B C 1
ATOM 1812 O O . HIS B 1 85 ? -13.328 -5.527 6.043 1 85.62 85 HIS B O 1
ATOM 1818 N N . ARG B 1 86 ? -11.453 -4.285 6.457 1 87.5 86 ARG B N 1
ATOM 1819 C CA . ARG B 1 86 ? -11.297 -3.82 5.086 1 87.5 86 ARG B CA 1
ATOM 1820 C C . ARG B 1 86 ? -12.586 -3.207 4.562 1 87.5 86 ARG B C 1
ATOM 1822 O O . ARG B 1 86 ? -13.016 -3.498 3.443 1 87.5 86 ARG B O 1
ATOM 1829 N N . SER B 1 87 ? -13.188 -2.547 5.367 1 92.62 87 SER B N 1
ATOM 1830 C CA . SER B 1 87 ? -14.383 -1.774 5.055 1 92.62 87 SER B CA 1
ATOM 1831 C C . SER B 1 87 ? -14.18 -0.294 5.359 1 92.62 87 SER B C 1
ATOM 1833 O O . SER B 1 87 ? -14.406 0.149 6.488 1 92.62 87 SER B O 1
ATOM 1835 N N . CYS B 1 88 ? -13.727 0.44 4.262 1 95.88 88 CYS B N 1
ATOM 1836 C CA . CYS B 1 88 ? -13.383 1.845 4.445 1 95.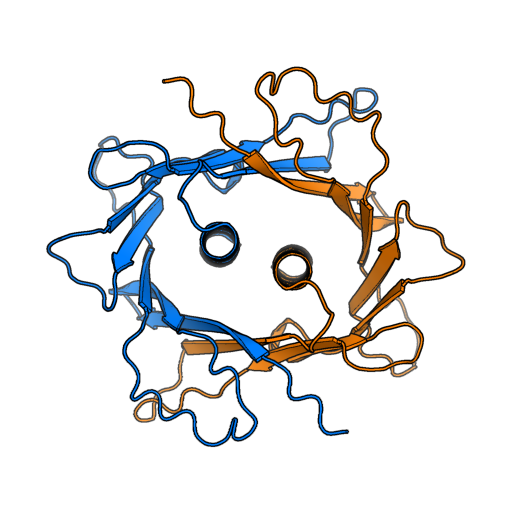88 88 CYS B CA 1
ATOM 1837 C C . CYS B 1 88 ? -13.898 2.691 3.289 1 95.88 88 CYS B C 1
ATOM 1839 O O . CYS B 1 88 ? -13.938 2.232 2.146 1 95.88 88 CYS B O 1
ATOM 1841 N N . LYS B 1 89 ? -14.219 3.871 3.619 1 96.69 89 LYS B N 1
ATOM 1842 C CA . LYS B 1 89 ? -14.617 4.871 2.629 1 96.69 89 LYS B CA 1
ATOM 1843 C C . LYS B 1 89 ? -13.789 6.145 2.771 1 96.69 89 LYS B C 1
ATOM 1845 O O . LYS B 1 89 ? -13.516 6.59 3.887 1 96.69 89 LYS B O 1
ATOM 1850 N N . VAL B 1 90 ? -13.32 6.641 1.667 1 97.69 90 VAL B N 1
ATOM 1851 C CA . VAL B 1 90 ? -12.711 7.961 1.604 1 97.69 90 VAL B CA 1
ATOM 1852 C C . VAL B 1 90 ? -13.742 8.992 1.157 1 97.69 90 VAL B C 1
ATOM 1854 O O . VAL B 1 90 ? -14.289 8.898 0.056 1 97.69 90 VAL B O 1
ATOM 1857 N N . LEU B 1 91 ? -13.984 9.938 1.978 1 97.62 91 LEU B N 1
ATOM 1858 C CA . LEU B 1 91 ? -15.008 10.938 1.7 1 97.62 91 LEU B CA 1
ATOM 1859 C C . LEU B 1 91 ? -14.375 12.312 1.481 1 97.62 91 LEU B C 1
ATOM 1861 O O . LEU B 1 91 ? -13.438 12.688 2.186 1 97.62 91 LEU B O 1
ATOM 1865 N N . ASP B 1 92 ? -14.922 13.023 0.482 1 96.94 92 ASP B N 1
ATOM 1866 C CA . ASP B 1 92 ? -14.445 14.383 0.277 1 96.94 92 ASP B CA 1
ATOM 1867 C C . ASP B 1 92 ? -15.18 15.367 1.194 1 96.94 92 ASP B C 1
ATOM 1869 O O . ASP B 1 92 ? -15.898 14.945 2.107 1 96.94 92 ASP B O 1
ATOM 1873 N N . GLU B 1 93 ? -15.008 16.641 0.975 1 93.88 93 GLU B N 1
ATOM 1874 C CA . GLU B 1 93 ? -15.547 17.688 1.848 1 93.88 93 GLU B CA 1
ATOM 1875 C C . GLU B 1 93 ? -17.078 17.672 1.847 1 93.88 93 GLU B C 1
ATOM 1877 O O . GLU B 1 93 ? -17.703 18.016 2.844 1 93.88 93 GLU B O 1
ATOM 1882 N N . SER B 1 94 ? -17.594 17.297 0.741 1 95.12 94 SER B N 1
ATOM 1883 C CA . SER B 1 94 ? -19.047 17.219 0.618 1 95.12 94 SER B CA 1
ATOM 1884 C C . SER B 1 94 ? -19.578 15.867 1.082 1 95.12 94 SER B C 1
ATOM 1886 O O . SER B 1 94 ? -20.734 15.539 0.844 1 95.12 94 SER B O 1
ATOM 1888 N N . ARG B 1 95 ? -18.75 14.977 1.576 1 93.94 95 ARG B N 1
ATOM 1889 C CA . ARG B 1 95 ? -19.078 13.656 2.098 1 93.94 95 ARG B CA 1
ATOM 1890 C C . ARG B 1 95 ? -19.484 12.711 0.975 1 93.94 95 ARG B C 1
ATOM 1892 O O . ARG B 1 95 ? -20.312 11.828 1.176 1 93.94 95 ARG B O 1
ATOM 1899 N N . ARG B 1 96 ? -19.031 13.062 -0.156 1 96.38 96 ARG B N 1
ATOM 1900 C CA . ARG B 1 96 ? -19.172 12.109 -1.249 1 96.38 96 ARG B CA 1
ATOM 1901 C C . ARG B 1 96 ? -18.047 11.078 -1.22 1 96.38 96 ARG B C 1
ATOM 1903 O O . ARG B 1 96 ? -16.891 11.422 -1 1 96.38 96 ARG B O 1
ATOM 1910 N N . VAL B 1 97 ? -18.344 9.812 -1.39 1 97.19 97 VAL B N 1
ATOM 1911 C CA . VAL B 1 97 ? -17.344 8.75 -1.437 1 97.19 97 VAL B CA 1
ATOM 1912 C C . VAL B 1 97 ? -16.531 8.859 -2.725 1 97.19 97 VAL B C 1
ATOM 1914 O O . VAL B 1 97 ? -17.094 8.852 -3.822 1 97.19 97 VAL B O 1
ATOM 1917 N N . VAL B 1 98 ? -15.234 8.984 -2.623 1 97.69 98 VAL B N 1
ATOM 1918 C CA . VAL B 1 98 ? -14.383 9.117 -3.803 1 97.69 98 VAL B CA 1
ATOM 1919 C C . VAL B 1 98 ? -13.562 7.848 -3.992 1 97.69 98 VAL B C 1
ATOM 1921 O O . VAL B 1 98 ? -13.023 7.602 -5.078 1 97.69 98 VAL B O 1
ATOM 1924 N N . ALA B 1 99 ? -13.43 7.062 -2.98 1 96.5 99 ALA B N 1
ATOM 1925 C CA . ALA B 1 99 ? -12.797 5.746 -3.033 1 96.5 99 ALA B CA 1
ATOM 1926 C C . ALA B 1 99 ? -13.312 4.844 -1.917 1 96.5 99 ALA B C 1
ATOM 1928 O O . ALA B 1 99 ? -13.82 5.324 -0.904 1 96.5 99 ALA B O 1
ATOM 1929 N N . GLU B 1 100 ? -13.172 3.586 -2.123 1 95.69 100 GLU B N 1
ATOM 1930 C CA . GLU B 1 100 ? -13.688 2.639 -1.139 1 95.69 100 GLU B CA 1
ATOM 1931 C C . GLU B 1 100 ? -12.883 1.342 -1.148 1 95.69 100 GLU B C 1
ATOM 1933 O O . GLU B 1 100 ? -12.516 0.842 -2.213 1 95.69 100 GLU B O 1
ATOM 1938 N N . ILE B 1 101 ? -12.547 0.872 -0.01 1 92.75 101 ILE B N 1
ATOM 1939 C CA . ILE B 1 101 ? -12.023 -0.475 0.179 1 92.75 101 ILE B CA 1
ATOM 1940 C C . ILE B 1 101 ? -13.133 -1.405 0.656 1 92.75 101 ILE B C 1
ATOM 1942 O O . ILE B 1 101 ? -13.781 -1.141 1.674 1 92.75 101 ILE B O 1
ATOM 1946 N N . LYS B 1 102 ? -13.336 -2.428 -0.038 1 88.25 102 LYS B N 1
ATOM 1947 C CA . LYS B 1 102 ? -14.383 -3.379 0.318 1 88.25 102 LYS B CA 1
ATOM 1948 C C . LYS B 1 102 ? -13.852 -4.809 0.33 1 88.25 102 LYS B C 1
ATOM 1950 O O . LYS B 1 102 ? -13.141 -5.219 -0.587 1 88.25 102 LYS B O 1
ATOM 1955 N N . ARG B 1 103 ? -14.195 -5.445 1.393 1 82.56 103 ARG B N 1
ATOM 1956 C CA . ARG B 1 103 ? -13.898 -6.871 1.456 1 82.56 103 ARG B CA 1
ATOM 1957 C C . ARG B 1 103 ? -14.836 -7.672 0.557 1 82.56 103 ARG B C 1
ATOM 1959 O O . ARG B 1 103 ? -16.031 -7.383 0.486 1 82.56 103 ARG B O 1
ATOM 1966 N N . LYS B 1 104 ? -14.258 -8.438 -0.338 1 68.12 104 LYS B N 1
ATOM 1967 C CA . LYS B 1 104 ? -15.07 -9.367 -1.114 1 68.12 104 LYS B CA 1
ATOM 1968 C C . LYS B 1 104 ? -15.008 -10.773 -0.531 1 68.12 104 LYS B C 1
ATOM 1970 O O . LYS B 1 104 ? -13.93 -11.25 -0.174 1 68.12 104 LYS B O 1
ATOM 1975 N N . GLU B 1 105 ? -16.062 -11.156 0.116 1 57.31 105 GLU B N 1
ATOM 1976 C CA . GLU B 1 105 ? -16.094 -12.516 0.637 1 57.31 105 GLU B CA 1
ATOM 1977 C C . GLU B 1 105 ? -15.75 -13.531 -0.449 1 57.31 105 GLU B C 1
ATOM 1979 O O . GLU B 1 105 ? -16.25 -13.453 -1.569 1 57.31 105 GLU B O 1
ATOM 1984 N N . ALA B 1 106 ? -14.516 -14.039 -0.494 1 53.38 106 ALA B N 1
ATOM 1985 C CA . ALA B 1 106 ? -14.188 -15.109 -1.433 1 53.38 106 ALA B CA 1
ATOM 1986 C C . ALA B 1 106 ? -14.75 -16.438 -0.956 1 53.38 106 ALA B C 1
ATOM 1988 O O . ALA B 1 106 ? -14.586 -16.812 0.21 1 53.38 106 ALA B O 1
ATOM 1989 N N . ILE B 1 107 ? -15.938 -16.812 -1.349 1 47.06 107 ILE B N 1
ATOM 1990 C CA . ILE B 1 107 ? -16.516 -18.125 -1.077 1 47.06 107 ILE B CA 1
ATOM 1991 C C . ILE B 1 107 ? -15.703 -19.219 -1.784 1 47.06 107 ILE B C 1
ATOM 1993 O O . ILE B 1 107 ? -15.766 -19.344 -3.008 1 47.06 107 ILE B O 1
ATOM 1997 N N . THR B 1 108 ? -14.555 -19.172 -1.658 1 45.72 108 THR B N 1
ATOM 1998 C CA . THR B 1 108 ? -14.016 -20.344 -2.35 1 45.72 108 THR B CA 1
ATOM 1999 C C . THR B 1 108 ? -14.227 -21.609 -1.522 1 45.72 108 THR B C 1
ATOM 2001 O O . THR B 1 108 ? -13.656 -21.75 -0.441 1 45.72 108 THR B O 1
ATOM 2004 N N . GLY B 1 109 ? -14.898 -22.531 -2.193 1 49.72 109 GLY B N 1
ATOM 2005 C CA . GLY B 1 109 ? -15.148 -23.922 -1.839 1 49.72 109 GLY B CA 1
ATOM 2006 C C . GLY B 1 109 ? -15.469 -24.109 -0.367 1 49.72 109 GLY B C 1
ATOM 2007 O O . GLY B 1 109 ? -15.188 -25.172 0.201 1 49.72 109 GLY B O 1
ATOM 2008 N N . GLY B 1 110 ? -15.938 -23.297 0.399 1 47.31 110 GLY B N 1
ATOM 2009 C CA . GLY B 1 110 ? -16.375 -23.484 1.775 1 47.31 110 GLY B CA 1
ATOM 2010 C C . GLY B 1 110 ? -15.414 -22.875 2.787 1 47.31 110 GLY B C 1
ATOM 2011 O O . GLY B 1 110 ? -15.836 -22.391 3.832 1 47.31 110 GLY B O 1
ATOM 2012 N N . VAL B 1 111 ? -14.086 -23.438 2.969 1 45.25 111 VAL B N 1
ATOM 2013 C CA . VAL B 1 111 ? -13.203 -23.062 4.07 1 45.25 111 VAL B CA 1
ATOM 2014 C C . VAL B 1 111 ? -12.547 -21.719 3.758 1 45.25 111 VAL B C 1
ATOM 2016 O O . VAL B 1 111 ? -11.852 -21.578 2.746 1 45.25 111 VAL B O 1
ATOM 2019 N N . SER B 1 112 ? -13.141 -20.688 3.963 1 50 112 SER B N 1
ATOM 2020 C CA . SER B 1 112 ? -12.719 -19.297 3.803 1 50 112 SER B CA 1
ATOM 2021 C C . SER B 1 112 ? -11.562 -18.969 4.738 1 50 112 SER B C 1
ATOM 2023 O O . SER B 1 112 ? -11.305 -17.797 5.016 1 50 112 SER B O 1
ATOM 2025 N N . PHE B 1 113 ? -10.945 -19.859 5.359 1 49.69 113 PHE B N 1
ATOM 2026 C CA . PHE B 1 113 ? -10.039 -19.438 6.426 1 49.69 113 PHE B CA 1
ATOM 2027 C C . PHE B 1 113 ? -8.758 -18.859 5.848 1 49.69 113 PHE B C 1
ATOM 2029 O O . PHE B 1 113 ? -8.109 -19.469 5.004 1 49.69 113 PHE B O 1
ATOM 2036 N N . GLY B 1 114 ? -8.531 -17.781 6.199 1 57.09 114 GLY B N 1
ATOM 2037 C CA . GLY B 1 114 ? -7.238 -17.156 5.984 1 57.09 114 GLY B CA 1
ATOM 2038 C C . GLY B 1 114 ? -7.148 -16.375 4.684 1 57.09 114 GLY B C 1
ATOM 2039 O O . GLY B 1 114 ? -6.055 -16.094 4.199 1 57.09 114 GLY B O 1
ATOM 2040 N N . ILE B 1 115 ? -8.367 -16.484 3.926 1 62.81 115 ILE B N 1
ATOM 2041 C CA . ILE B 1 115 ? -8.297 -15.773 2.648 1 62.81 115 ILE B CA 1
ATOM 2042 C C . ILE B 1 115 ? -8.844 -14.359 2.807 1 62.81 115 ILE B C 1
ATOM 2044 O O . ILE B 1 115 ? -9.961 -14.172 3.293 1 62.81 115 ILE B O 1
ATOM 2048 N N . GLU B 1 116 ? -8.055 -13.422 2.75 1 71.81 116 GLU B N 1
ATOM 2049 C CA . GLU B 1 116 ? -8.477 -12.031 2.754 1 71.81 116 GLU B CA 1
ATOM 2050 C C . GLU B 1 116 ? -8.547 -11.469 1.336 1 71.81 116 GLU B C 1
ATOM 2052 O O . GLU B 1 116 ? -7.574 -11.539 0.584 1 71.81 116 GLU B O 1
ATOM 2057 N N . VAL B 1 117 ? -9.844 -11.211 0.982 1 76.06 117 VAL B N 1
ATOM 2058 C CA . VAL B 1 117 ? -10.039 -10.594 -0.326 1 76.06 117 VAL B CA 1
ATOM 2059 C C . VAL B 1 117 ? -10.594 -9.18 -0.155 1 76.06 117 VAL B C 1
ATOM 2061 O O . VAL B 1 117 ? -11.586 -8.977 0.539 1 76.06 117 VAL B O 1
ATOM 2064 N N . PHE B 1 118 ? -9.93 -8.281 -0.726 1 84.5 118 PHE B N 1
ATOM 2065 C CA . PHE B 1 118 ? -10.508 -6.941 -0.735 1 84.5 118 PHE B CA 1
ATOM 2066 C C . PHE B 1 118 ? -10.312 -6.281 -2.094 1 84.5 118 PHE B C 1
ATOM 2068 O O . PHE B 1 118 ? -9.453 -6.695 -2.875 1 84.5 118 PHE B O 1
ATOM 2075 N N . VAL B 1 119 ? -11.164 -5.348 -2.369 1 87 119 VAL B N 1
ATOM 2076 C CA . VAL B 1 119 ? -11.141 -4.578 -3.609 1 87 119 VAL B CA 1
ATOM 2077 C C . VAL B 1 119 ? -11.039 -3.09 -3.291 1 87 119 VAL B C 1
ATOM 2079 O O . VAL B 1 119 ? -11.664 -2.607 -2.34 1 87 119 VAL B O 1
ATOM 2082 N N . LEU B 1 120 ? -10.203 -2.383 -4 1 91.31 120 LEU B N 1
ATOM 2083 C CA . LEU B 1 120 ? -10.156 -0.926 -3.975 1 91.31 120 LEU B CA 1
ATOM 2084 C C . LEU B 1 120 ? -10.93 -0.337 -5.148 1 91.31 120 LEU B C 1
ATOM 2086 O O . LEU B 1 120 ? -10.602 -0.593 -6.309 1 91.31 120 LEU B O 1
ATOM 2090 N N . ILE B 1 121 ? -11.977 0.38 -4.875 1 92.06 121 ILE B N 1
ATOM 2091 C CA . ILE B 1 121 ? -12.805 1.058 -5.867 1 92.06 121 ILE B CA 1
ATOM 2092 C C . ILE B 1 121 ? -12.5 2.555 -5.852 1 92.06 121 ILE B C 1
ATOM 2094 O O . ILE B 1 121 ? -12.461 3.176 -4.789 1 92.06 121 ILE B O 1
ATOM 2098 N N . VAL B 1 122 ? -12.297 3.107 -7.031 1 93.44 122 VAL B N 1
ATOM 2099 C CA . VAL B 1 122 ? -11.977 4.523 -7.156 1 93.44 122 VAL B CA 1
ATOM 2100 C C . VAL B 1 122 ? -12.984 5.207 -8.07 1 93.44 122 VAL B C 1
ATOM 2102 O O . VAL B 1 122 ? -13.242 4.738 -9.188 1 93.44 122 VAL B O 1
ATOM 2105 N N . GLN B 1 123 ? -13.578 6.297 -7.586 1 95.06 123 GLN B N 1
ATOM 2106 C CA . GLN B 1 123 ? -14.562 7.047 -8.367 1 95.06 123 GLN B CA 1
ATOM 2107 C C . GLN B 1 123 ? -13.875 7.898 -9.43 1 95.06 123 GLN B C 1
ATOM 2109 O O . GLN B 1 123 ? -12.719 8.289 -9.273 1 95.06 123 GLN B O 1
ATOM 2114 N N . PRO B 1 124 ? -14.617 8.109 -10.484 1 92.62 124 PRO B N 1
ATOM 2115 C CA . PRO B 1 124 ? -14.039 8.961 -11.531 1 92.62 124 PRO B CA 1
ATOM 2116 C C . PRO B 1 124 ? -13.578 10.312 -10.992 1 92.62 124 PRO B C 1
ATOM 2118 O O . PRO B 1 124 ? -14.281 10.945 -10.195 1 92.62 124 PRO B O 1
ATOM 2121 N N . GLY B 1 125 ? -12.438 10.672 -11.391 1 91.81 125 GLY B N 1
ATOM 2122 C CA . GLY B 1 125 ? -11.906 11.961 -10.984 1 91.81 125 GLY B CA 1
ATOM 2123 C C . GLY B 1 125 ? -10.953 11.867 -9.812 1 91.81 125 GLY B C 1
ATOM 2124 O O . GLY B 1 125 ? -10.188 12.797 -9.547 1 91.81 125 GLY B O 1
ATOM 2125 N N . PHE B 1 126 ? -11.031 10.812 -9.102 1 93.81 126 PHE B N 1
ATOM 2126 C CA . PHE B 1 126 ? -10.086 10.602 -8.016 1 93.81 126 PHE B CA 1
ATOM 2127 C C . PHE B 1 126 ? -8.852 9.859 -8.5 1 93.81 126 PHE B C 1
ATOM 2129 O O . PHE B 1 126 ? -8.953 8.953 -9.336 1 93.81 126 PHE B O 1
ATOM 2136 N N . ASP B 1 127 ? -7.66 10.266 -8.031 1 91.44 127 ASP B N 1
ATOM 2137 C CA . ASP B 1 127 ? -6.391 9.711 -8.492 1 91.44 127 ASP B CA 1
ATOM 2138 C C . ASP B 1 127 ? -6.18 8.297 -7.934 1 91.44 127 ASP B C 1
ATOM 2140 O O . ASP B 1 127 ? -6.004 8.125 -6.727 1 91.44 127 ASP B O 1
ATOM 2144 N N . PRO B 1 128 ? -6.043 7.355 -8.828 1 90.06 128 PRO B N 1
ATOM 2145 C CA . PRO B 1 128 ? -5.852 5.984 -8.336 1 90.06 128 PRO B CA 1
ATOM 2146 C C . PRO B 1 128 ? -4.551 5.812 -7.562 1 90.06 128 PRO B C 1
ATOM 2148 O O . PRO B 1 128 ? -4.488 5.02 -6.617 1 90.06 128 PRO B O 1
ATOM 2151 N N . GLY B 1 129 ? -3.506 6.441 -8.086 1 88.81 129 GLY B N 1
ATOM 2152 C CA . GLY B 1 129 ? -2.246 6.375 -7.363 1 88.81 129 GLY B CA 1
ATOM 2153 C C . GLY B 1 129 ? -2.348 6.895 -5.941 1 88.81 129 GLY B C 1
ATOM 2154 O O . GLY B 1 129 ? -1.788 6.301 -5.02 1 88.81 129 GLY B O 1
ATOM 2155 N N . PHE B 1 130 ? -3.135 7.996 -5.754 1 91.56 130 PHE B N 1
ATOM 2156 C CA . PHE B 1 130 ? -3.354 8.547 -4.426 1 91.56 130 PHE B CA 1
ATOM 2157 C C . PHE B 1 130 ? -4.184 7.602 -3.572 1 91.56 130 PHE B C 1
ATOM 2159 O O . PHE B 1 130 ? -3.889 7.395 -2.395 1 91.56 130 PHE B O 1
ATOM 2166 N N . ALA B 1 131 ? -5.16 7 -4.156 1 94.88 131 ALA B N 1
ATOM 2167 C CA . ALA B 1 131 ? -5.977 6.027 -3.438 1 94.88 131 ALA B CA 1
ATOM 2168 C C . ALA B 1 131 ? -5.125 4.871 -2.926 1 94.88 131 ALA B C 1
ATOM 2170 O O . ALA B 1 131 ? -5.25 4.465 -1.768 1 94.88 131 ALA B O 1
ATOM 2171 N N . MET B 1 132 ? -4.285 4.391 -3.783 1 91.62 132 MET B N 1
ATOM 2172 C CA . MET B 1 132 ? -3.408 3.291 -3.393 1 91.62 132 MET B CA 1
ATOM 2173 C C . MET B 1 132 ? -2.482 3.713 -2.254 1 91.62 132 MET B C 1
ATOM 2175 O O . MET B 1 132 ? -2.217 2.928 -1.343 1 91.62 132 MET B O 1
ATOM 2179 N N . ALA B 1 133 ? -1.981 4.914 -2.338 1 93.31 133 ALA B N 1
ATOM 2180 C CA . ALA B 1 133 ? -1.131 5.434 -1.271 1 93.31 133 ALA B CA 1
ATOM 2181 C C . ALA B 1 133 ? -1.882 5.477 0.057 1 93.31 133 ALA B C 1
ATOM 2183 O O . ALA B 1 133 ? -1.324 5.145 1.104 1 93.31 133 ALA B O 1
ATOM 2184 N N . LEU B 1 134 ? -3.115 5.879 0.022 1 95.62 134 LEU B N 1
ATOM 2185 C CA . LEU B 1 134 ? -3.922 5.93 1.236 1 95.62 134 LEU B CA 1
ATOM 2186 C C . LEU B 1 134 ? -4.105 4.535 1.827 1 95.62 134 LEU B C 1
ATOM 2188 O O . LEU B 1 134 ? -4.066 4.363 3.047 1 95.62 134 LEU B O 1
ATOM 2192 N N . VAL B 1 135 ? -4.309 3.557 0.945 1 94.06 135 VAL B N 1
ATOM 2193 C CA . VAL B 1 135 ? -4.434 2.186 1.431 1 94.06 135 VAL B CA 1
ATOM 2194 C C . VAL B 1 135 ? -3.139 1.766 2.125 1 94.06 135 VAL B C 1
ATOM 2196 O O . VAL B 1 135 ? -3.172 1.139 3.188 1 94.06 135 VAL B O 1
ATOM 2199 N N . LEU B 1 136 ? -2.027 2.053 1.525 1 92.56 136 LEU B N 1
ATOM 2200 C CA . LEU B 1 136 ? -0.737 1.733 2.127 1 92.56 136 LEU B CA 1
ATOM 2201 C C . LEU B 1 136 ? -0.598 2.391 3.496 1 92.56 136 LEU B C 1
ATOM 2203 O O . LEU B 1 136 ? -0.144 1.755 4.449 1 92.56 136 LEU B O 1
ATOM 2207 N N . ILE B 1 137 ? -0.997 3.629 3.621 1 92.69 137 ILE B N 1
ATOM 2208 C CA . ILE B 1 137 ? -0.92 4.355 4.883 1 92.69 137 ILE B CA 1
ATOM 2209 C C . ILE B 1 137 ? -1.82 3.688 5.922 1 92.69 137 ILE B C 1
ATOM 2211 O O . ILE B 1 137 ? -1.418 3.5 7.07 1 92.69 137 ILE B O 1
ATOM 2215 N N . LEU B 1 138 ? -3.008 3.379 5.527 1 93.12 138 LEU B N 1
ATOM 2216 C CA . LEU B 1 138 ? -3.916 2.703 6.449 1 93.12 138 LEU B CA 1
ATOM 2217 C C . LEU B 1 138 ? -3.322 1.385 6.93 1 93.12 138 LEU B C 1
ATOM 2219 O O . LEU B 1 138 ? -3.443 1.037 8.109 1 93.12 138 LEU B O 1
ATOM 2223 N N . ASP B 1 139 ? -2.73 0.709 5.984 1 89.25 139 ASP B N 1
ATOM 2224 C CA . ASP B 1 139 ? -2.094 -0.552 6.352 1 89.25 139 ASP B CA 1
ATOM 2225 C C . ASP B 1 139 ? -0.991 -0.329 7.383 1 89.25 139 ASP B C 1
ATOM 2227 O O . ASP B 1 139 ? -0.876 -1.086 8.352 1 89.25 139 ASP B O 1
ATOM 2231 N N . GLN B 1 140 ? -0.198 0.629 7.23 1 86.25 140 GLN B N 1
ATOM 2232 C CA . GLN B 1 140 ? 0.863 0.957 8.18 1 86.25 140 GLN B CA 1
ATOM 2233 C C . GLN B 1 140 ? 0.286 1.417 9.508 1 86.25 140 GLN B C 1
ATOM 2235 O O . GLN B 1 140 ? 0.82 1.086 10.57 1 86.25 140 GLN B O 1
ATOM 2240 N N . MET B 1 141 ? -0.76 2.154 9.414 1 86.81 141 MET B N 1
ATOM 2241 C CA . MET B 1 141 ? -1.416 2.701 10.602 1 86.81 141 MET B CA 1
ATOM 2242 C C . MET B 1 141 ? -1.95 1.586 11.492 1 86.81 141 MET B C 1
ATOM 2244 O O . MET B 1 141 ? -1.878 1.678 12.719 1 86.81 141 MET B O 1
ATOM 2248 N N . PHE B 1 142 ? -2.41 0.535 10.883 1 85.62 142 PHE B N 1
ATOM 2249 C CA . PHE B 1 142 ? -3.15 -0.453 11.656 1 85.62 142 PHE B CA 1
ATOM 2250 C C . PHE B 1 142 ? -2.475 -1.817 11.586 1 85.62 142 PHE B C 1
ATOM 2252 O O . PHE B 1 142 ? -3.072 -2.832 11.945 1 85.62 142 PHE B O 1
ATOM 2259 N N . SER B 1 143 ? -1.293 -2 10.953 1 77.25 143 SER B N 1
ATOM 2260 C CA . SER B 1 143 ? -0.517 -3.236 10.969 1 77.25 143 SER B CA 1
ATOM 2261 C C . SER B 1 143 ? 0.188 -3.432 12.305 1 77.25 143 SER B C 1
ATOM 2263 O O . SER B 1 143 ? 0.434 -2.465 13.031 1 77.25 143 SER B O 1
#

Nearest PDB structures (foldseek):
  1vhs-assembly2_B  TM=6.521E-01  e=3.622E+00  Bacillus subtilis
  2jlm-assembly1_B  TM=6.746E-01  e=5.028E+00  Acinetobacter baylyi
  2jlm-assembly1_C  TM=6.547E-01  e=6.978E+00  Acinetobacter baylyi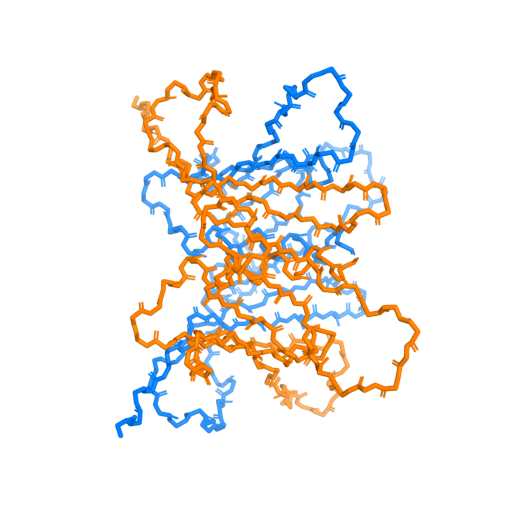
  2jlm-assembly1_B  TM=6.770E-01  e=2.756E+00  Acinetobacter baylyi
  1vhs-assembly2_B  TM=5.389E-01  e=1.511E+00  Bacillus subtilis

Solvent-accessible surface area (backbone atoms only — not comparable to full-atom values): 15742 Å² total; per-residue (Å²): 133,80,70,54,36,28,27,70,36,26,42,34,33,41,49,42,88,91,75,46,45,33,35,36,34,35,76,28,61,52,71,78,81,70,62,76,75,63,78,77,65,75,34,55,31,20,38,34,53,48,79,83,69,90,71,86,79,86,79,45,52,47,29,40,29,15,70,22,61,83,47,96,84,58,61,50,31,39,31,32,52,36,74,93,66,34,36,32,37,34,20,37,80,84,64,45,72,40,30,33,36,38,52,42,86,62,75,52,90,77,64,51,72,60,53,50,29,37,33,39,30,32,20,82,89,49,58,62,69,58,52,53,50,50,52,42,48,51,47,62,73,72,88,132,80,71,53,38,26,28,70,37,27,42,33,36,41,50,44,87,92,75,45,44,33,37,36,35,35,78,30,59,56,70,73,83,74,61,75,76,65,76,78,63,74,33,56,31,19,36,35,52,50,78,85,81,86,80,88,81,84,79,46,53,48,30,40,30,16,68,22,60,82,46,96,83,58,59,52,31,38,33,33,51,36,75,92,66,34,37,33,37,36,21,38,78,85,65,45,72,40,31,35,36,36,53,44,85,61,79,50,92,76,72,49,69,59,52,49,30,35,34,38,30,33,20,82,90,50,57,62,69,57,52,52,50,51,51,43,48,51,46,63,72,72,86

Sequence (286 aa):
MDGSGKSILTMHRHKKLGLGESWLIYEGEMGECCSRTKLSKKPIWSVKKHIQILKANQNNILAYVFRGTIDRKRHSYVIEGSYAHRSCKVLDESRRVVAEIKRKEAITGGVSFGIEVFVLIVQPGFDPGFAMALVLILDQMFSMDGSGKSILTMHRHKKLGLGESWLIYEGEMGECCSRTKLSKKPIWSVKKHIQILKANQNNILAYVFRGTIDRKRHSYVIEGSYAHRSCKVLDESRRVVAEIKRKEAITGGVSFGIEVFVLIVQPGFDPGFAMALVLILDQMFS

Secondary structure (DSSP, 8-state):
-----EEEEEEEEEEETTTEEEEEEE----SS--S---TTSPPSEEEEE----S------EEEEEEESS--TT--SEEEEEETTTTEEEEE-TT--EEEEEEE-----TT--TT-EEEEEEE-TTS-HHHHHHHHHHHHHHH-/-----EEEEEEEEEEETTTEEEEEEE----SS--S---TTSPPSEEEEE----SS-----EEEEEEESS--TT--SEEEEEETTTTEEEEE-TT--EEEEEEE-----SS--TTEEEEEEEE-TTS-HHHHHHHHHHHHHHH-

InterPro domains:
  IPR007612 LURP-one-related [PF04525] (1-139)
  IPR007612 LURP-one-related [PTHR31087] (1-142)
  IPR025659 Tubby-like, C-terminal [SSF54518] (1-142)
  IPR038595 LURP-one-related superfamily [G3DSA:2.40.160.200] (1-143)

Radius of gyration: 19.32 Å; Cα contacts (8 Å, |Δi|>4): 606; chains: 2; bounding box: 49×49×47 Å